Protein AF-A0A4D7BTH3-F1 (afdb_monomer_lite)

pLDDT: mean 78.81, std 18.31, range [25.69, 98.31]

Organism: NCBI:txid1763828

Radius of gyration: 60.66 Å; chains: 1; bounding box: 124×56×156 Å

Foldseek 3Di:
DVVVVVVQVVQWDWDDDPDPDIDIGGAFDDPVDDPVVSLVVRLVVVVVVVVCVVVVVVVVVVVVLVVVLVVLVVVLVVLVVVLVVLVVVLVVLCVVCPPLAPPVVVLVVVLVVLVVVLVVLVVVLVVLVVVLVVLVVVLVVDDQWDQPPPPDDDDDDDPDDDCPDLVVLLVVLVVVLVVCVVVVDDCPDPSNVVSVVVSVVSVVVVVVVVVVVVPDPDDDDDPCSDPTDGDVVSVVSVVVSVVSVVVSVVSVVVSVVSVVVSVVSVVSVVCNVVSVVVSVVSVVSSVVSVVVSVVSVVVSVVSVVVVVPDDDPDDDDDDDDDDDDDD

Structure (mmCIF, N/CA/C/O backbone):
data_AF-A0A4D7BTH3-F1
#
_entry.id   AF-A0A4D7BTH3-F1
#
loop_
_atom_site.group_PDB
_atom_site.id
_atom_site.type_symbol
_atom_site.label_atom_id
_atom_site.label_alt_id
_atom_site.label_comp_id
_atom_site.label_asym_id
_atom_site.label_entity_id
_atom_site.label_seq_id
_atom_site.pdbx_PDB_ins_code
_atom_site.Cartn_x
_atom_site.Cartn_y
_atom_site.Cartn_z
_atom_site.occupancy
_atom_site.B_iso_or_equiv
_atom_site.auth_seq_id
_atom_site.auth_comp_id
_atom_site.auth_asym_id
_atom_site.auth_atom_id
_atom_site.pdbx_PDB_model_num
ATOM 1 N N . MET A 1 1 ? -64.113 0.195 58.164 1.00 49.03 1 MET A N 1
ATOM 2 C CA . MET A 1 1 ? -62.663 -0.100 58.200 1.00 49.03 1 MET A CA 1
ATOM 3 C C . MET A 1 1 ? -61.800 1.149 58.030 1.00 49.03 1 MET A C 1
ATOM 5 O O . MET A 1 1 ? -60.799 1.246 58.722 1.00 49.03 1 MET A O 1
ATOM 9 N N . GLU A 1 2 ? -62.211 2.143 57.237 1.00 53.72 2 GLU A N 1
ATOM 10 C CA . GLU A 1 2 ? -61.447 3.390 57.025 1.00 53.72 2 GLU A CA 1
ATOM 11 C C . GLU A 1 2 ? -61.084 4.147 58.315 1.00 53.72 2 GLU A C 1
ATOM 13 O O . GLU A 1 2 ? -59.928 4.495 58.504 1.00 53.72 2 GLU A O 1
ATOM 18 N N . ARG A 1 3 ? -62.014 4.301 59.273 1.00 59.69 3 ARG A N 1
ATOM 19 C CA . ARG A 1 3 ? -61.742 4.995 60.555 1.00 59.69 3 ARG A CA 1
ATOM 20 C C . ARG A 1 3 ? -60.649 4.343 61.413 1.00 59.69 3 ARG A C 1
ATOM 22 O O . ARG A 1 3 ? -59.990 5.038 62.181 1.00 59.69 3 ARG A O 1
ATOM 29 N N . LEU A 1 4 ? -60.488 3.020 61.324 1.00 61.97 4 LEU A N 1
ATOM 30 C CA . LEU A 1 4 ? -59.426 2.301 62.038 1.00 61.97 4 LEU A CA 1
ATOM 31 C C . LEU A 1 4 ? -58.081 2.518 61.351 1.00 61.97 4 LEU A C 1
ATOM 33 O O . LEU A 1 4 ? -57.086 2.720 62.036 1.00 61.97 4 LEU A O 1
ATOM 37 N N . PHE A 1 5 ? -58.081 2.548 60.018 1.00 61.72 5 PHE A N 1
ATOM 38 C CA . PHE A 1 5 ? -56.899 2.838 59.218 1.00 61.72 5 PHE A CA 1
ATOM 39 C C . PHE A 1 5 ? -56.401 4.265 59.480 1.00 61.72 5 PHE A C 1
ATOM 41 O O . PHE A 1 5 ? -55.252 4.430 59.863 1.00 61.72 5 PHE A O 1
ATOM 48 N N . THR A 1 6 ? -57.283 5.273 59.427 1.00 67.62 6 THR A N 1
ATOM 49 C CA . THR A 1 6 ? -56.939 6.682 59.700 1.00 67.62 6 THR A CA 1
ATOM 50 C C . THR A 1 6 ? -56.391 6.894 61.114 1.00 67.62 6 THR A C 1
ATOM 52 O O . THR A 1 6 ? -55.424 7.630 61.289 1.00 67.62 6 THR A O 1
ATOM 55 N N . LYS A 1 7 ? -56.959 6.221 62.128 1.00 67.94 7 LYS A N 1
ATOM 56 C CA . LYS A 1 7 ? -56.426 6.245 63.504 1.00 67.94 7 LYS A CA 1
ATOM 57 C C . LYS A 1 7 ? -55.036 5.618 63.604 1.00 67.94 7 LYS A C 1
ATOM 59 O O . LYS A 1 7 ? -54.208 6.098 64.367 1.00 67.94 7 LYS A O 1
ATOM 64 N N . LEU A 1 8 ? -54.782 4.553 62.847 1.00 69.75 8 LEU A N 1
ATOM 65 C CA . LEU A 1 8 ? -53.476 3.901 62.805 1.00 69.75 8 LEU A CA 1
ATOM 66 C C . LEU A 1 8 ? -52.435 4.799 62.132 1.00 69.75 8 LEU A C 1
ATOM 68 O O . LEU A 1 8 ? -51.343 4.949 62.666 1.00 69.75 8 LEU A O 1
ATOM 72 N N . THR A 1 9 ? -52.787 5.450 61.019 1.00 69.69 9 THR A N 1
ATOM 73 C CA . THR A 1 9 ? -51.887 6.367 60.303 1.00 69.69 9 THR A CA 1
ATOM 74 C C . THR A 1 9 ? -51.551 7.611 61.129 1.00 69.69 9 THR A C 1
ATOM 76 O O . THR A 1 9 ? -50.410 8.051 61.112 1.00 69.69 9 THR A O 1
ATOM 79 N N . GLN A 1 10 ? -52.504 8.151 61.900 1.00 76.00 10 GLN A N 1
ATOM 80 C CA . GLN A 1 10 ? -52.279 9.306 62.788 1.00 76.00 10 GLN A CA 1
ATOM 81 C C . GLN A 1 10 ? -51.346 9.005 63.970 1.00 76.00 10 GLN A C 1
ATOM 83 O O . GLN A 1 10 ? -50.718 9.916 64.503 1.00 76.00 10 GLN A O 1
ATOM 88 N N . ASN A 1 11 ? -51.240 7.736 64.368 1.00 78.00 11 ASN A N 1
ATOM 89 C CA . ASN A 1 11 ? -50.423 7.302 65.499 1.00 78.00 11 ASN A CA 1
ATOM 90 C C . ASN A 1 11 ? -49.008 6.857 65.099 1.00 78.00 11 ASN A C 1
ATOM 92 O O . ASN A 1 11 ? -48.232 6.472 65.977 1.00 78.00 11 ASN A O 1
ATOM 96 N N . ILE A 1 12 ? -48.683 6.876 63.801 1.00 81.62 12 ILE A N 1
ATOM 97 C CA . ILE A 1 12 ? -47.358 6.559 63.264 1.00 81.62 12 ILE A CA 1
ATOM 98 C C . ILE A 1 12 ? -46.656 7.871 62.916 1.00 81.62 12 ILE A C 1
ATOM 100 O O . ILE A 1 12 ? -47.136 8.642 62.089 1.00 81.62 12 ILE A O 1
ATOM 104 N N . THR A 1 13 ? -45.492 8.109 63.510 1.00 80.94 13 THR A N 1
ATOM 105 C CA . THR A 1 13 ? -44.606 9.221 63.153 1.00 80.94 13 THR A CA 1
ATOM 106 C C . THR A 1 13 ? -43.285 8.681 62.626 1.00 80.94 13 THR A C 1
ATOM 108 O O . THR A 1 13 ? -42.611 7.895 63.292 1.00 80.94 13 THR A O 1
ATOM 111 N N . LEU A 1 14 ? -42.919 9.111 61.417 1.00 79.50 14 LEU A N 1
ATOM 112 C CA . LEU A 1 14 ? -41.638 8.816 60.783 1.00 79.50 14 LEU A CA 1
ATOM 113 C C . LEU A 1 14 ? -40.802 10.096 60.762 1.00 79.50 14 LEU A C 1
ATOM 115 O O . LEU A 1 14 ? -41.226 11.103 60.196 1.00 79.50 14 LEU A O 1
ATOM 119 N N . GLN A 1 15 ? -39.630 10.063 61.388 1.00 80.88 15 GLN A N 1
ATOM 120 C CA . GLN A 1 15 ? -38.675 11.170 61.371 1.00 80.88 15 GLN A CA 1
ATOM 121 C C . GLN A 1 15 ? -37.355 10.695 60.763 1.00 80.88 15 GLN A C 1
ATOM 123 O O . GLN A 1 15 ? -36.784 9.706 61.224 1.00 80.88 15 GLN A O 1
ATOM 128 N N . SER A 1 16 ? -36.870 11.402 59.740 1.00 76.44 16 SER A N 1
ATOM 129 C CA . SER A 1 16 ? -35.527 11.192 59.187 1.00 76.44 16 SER A CA 1
ATOM 130 C C . SER A 1 16 ? -34.507 11.912 60.067 1.00 76.44 16 SER A C 1
ATOM 132 O O . SER A 1 16 ? -34.649 13.108 60.322 1.00 76.44 16 SER A O 1
ATOM 134 N N . GLN A 1 17 ? -33.489 11.198 60.538 1.00 73.88 17 GLN A N 1
ATOM 135 C CA . GLN A 1 17 ? -32.322 11.759 61.218 1.00 73.88 17 GLN A CA 1
ATOM 136 C C . GLN A 1 17 ? -31.098 11.588 60.305 1.00 73.88 17 GLN A C 1
ATOM 138 O O . GLN A 1 17 ? -30.349 10.625 60.427 1.00 73.88 17 GLN A O 1
ATOM 143 N N . GLY A 1 18 ? -30.895 12.531 59.381 1.00 67.75 18 GLY A N 1
ATOM 144 C CA . GLY A 1 18 ? -29.820 12.465 58.379 1.00 67.75 18 GLY A CA 1
ATOM 145 C C . GLY A 1 18 ? -30.171 11.592 57.168 1.00 67.75 18 GLY A C 1
ATOM 146 O O . GLY A 1 18 ? -31.358 11.408 56.886 1.00 67.75 18 GLY A O 1
ATOM 147 N N . ASP A 1 19 ? -29.140 11.086 56.477 1.00 59.59 19 ASP A N 1
ATOM 148 C CA . ASP A 1 19 ? -29.272 10.369 55.193 1.00 59.59 19 ASP A CA 1
ATOM 149 C C . ASP A 1 19 ? -29.631 8.876 55.343 1.00 59.59 19 ASP A C 1
ATOM 151 O O . ASP A 1 19 ? -30.353 8.345 54.504 1.00 59.59 19 ASP A O 1
ATOM 155 N N . ASP A 1 20 ? -29.208 8.214 56.431 1.00 65.25 20 ASP A N 1
ATOM 156 C CA . ASP A 1 20 ? -29.350 6.751 56.601 1.00 65.25 20 ASP A CA 1
ATOM 157 C C . ASP A 1 20 ? -30.161 6.317 57.840 1.00 65.25 20 ASP A C 1
ATOM 159 O O . ASP A 1 20 ? -30.363 5.120 58.067 1.00 65.25 20 ASP A O 1
ATOM 163 N N . LEU A 1 21 ? -30.626 7.254 58.677 1.00 75.31 21 LEU A N 1
ATOM 164 C CA . LEU A 1 21 ? -31.306 6.923 59.933 1.00 75.31 21 LEU A CA 1
ATOM 165 C C . LEU A 1 21 ? -32.778 7.343 59.918 1.00 75.31 21 LEU A C 1
ATOM 167 O O . LEU A 1 21 ? -33.109 8.519 59.782 1.00 75.31 21 LEU A O 1
ATOM 171 N N . PHE A 1 22 ? -33.667 6.384 60.172 1.00 78.25 22 PHE A N 1
ATOM 172 C CA . PHE A 1 22 ? -35.100 6.629 60.317 1.00 78.25 22 PHE A CA 1
ATOM 173 C C . PHE A 1 22 ? -35.562 6.250 61.721 1.00 78.25 22 PHE A C 1
ATOM 175 O O . PHE A 1 22 ? -35.315 5.142 62.197 1.00 78.25 22 PHE A O 1
ATOM 182 N N . THR A 1 23 ? -36.265 7.166 62.386 1.00 81.62 23 THR A N 1
ATOM 183 C CA . THR A 1 23 ? -36.940 6.895 63.657 1.00 81.62 23 THR A CA 1
ATOM 184 C C . THR A 1 23 ? -38.424 6.682 63.391 1.00 81.62 23 THR A C 1
ATOM 186 O O . THR A 1 23 ? -39.135 7.615 63.016 1.00 81.62 23 THR A O 1
ATOM 189 N N . LEU A 1 24 ? -38.891 5.446 63.589 1.00 81.75 24 LEU A N 1
ATOM 190 C CA . LEU A 1 24 ? -40.306 5.086 63.537 1.00 81.75 24 LEU A CA 1
ATOM 191 C C . LEU A 1 24 ? -40.876 5.074 64.960 1.00 81.75 24 LEU A C 1
ATOM 193 O O . LEU A 1 24 ? -40.446 4.281 65.798 1.00 81.75 24 LEU A O 1
ATOM 197 N N . THR A 1 25 ? -41.863 5.925 65.227 1.00 83.06 25 THR A N 1
ATOM 198 C CA . THR A 1 25 ? -42.571 5.974 66.512 1.00 83.06 25 THR A CA 1
ATOM 199 C C . THR A 1 25 ? -44.028 5.574 66.314 1.00 83.06 25 THR A C 1
ATOM 201 O O . THR A 1 25 ? -44.686 6.047 65.391 1.00 83.06 25 THR A O 1
ATOM 204 N N . PHE A 1 26 ? -44.544 4.709 67.190 1.00 83.94 26 PHE A N 1
ATOM 205 C CA . PHE A 1 26 ? -45.958 4.340 67.223 1.00 83.94 26 PHE A CA 1
ATOM 206 C C . PHE A 1 26 ? -46.520 4.496 68.636 1.00 83.94 26 PHE A C 1
ATOM 208 O O . PHE A 1 26 ? -45.982 3.920 69.584 1.00 83.94 26 PHE A O 1
ATOM 215 N N . GLN A 1 27 ? -47.618 5.241 68.777 1.00 80.56 27 GLN A N 1
ATOM 216 C CA . GLN A 1 27 ? -48.331 5.385 70.049 1.00 80.56 27 GLN A CA 1
ATOM 217 C C . GLN A 1 27 ? -49.635 4.572 70.055 1.00 80.56 27 GLN A C 1
ATOM 219 O O . GLN A 1 27 ? -50.526 4.783 69.235 1.00 80.56 27 GLN A O 1
ATOM 224 N N . SER A 1 28 ? -49.771 3.656 71.022 1.00 76.81 28 SER A N 1
ATOM 225 C CA . SER A 1 28 ? -51.022 2.930 71.289 1.00 76.81 28 SER A CA 1
ATOM 226 C C . SER A 1 28 ? -51.729 3.534 72.498 1.00 76.81 28 SER A C 1
ATOM 228 O O . SER A 1 28 ? -51.155 3.580 73.585 1.00 76.81 28 SER A O 1
ATOM 230 N N . GLY A 1 29 ? -52.973 3.976 72.317 1.00 70.25 29 GLY A N 1
ATOM 231 C CA . GLY A 1 29 ? -53.777 4.632 73.353 1.00 70.25 29 GLY A CA 1
ATOM 232 C C . GLY A 1 29 ? -55.190 4.069 73.461 1.00 70.25 29 GLY A C 1
ATOM 233 O O . GLY A 1 29 ? -56.121 4.842 73.668 1.00 70.25 29 GLY A O 1
ATOM 234 N N . ASP A 1 30 ? -55.380 2.759 73.258 1.00 76.44 30 ASP A N 1
ATOM 235 C CA . ASP A 1 30 ? -56.709 2.153 73.382 1.00 76.44 30 ASP A CA 1
ATOM 236 C C . ASP A 1 30 ? -57.094 2.026 74.871 1.00 76.44 30 ASP A C 1
ATOM 238 O O . ASP A 1 30 ? -56.436 1.276 75.604 1.00 76.44 30 ASP A O 1
ATOM 242 N N . PRO A 1 31 ? -58.137 2.741 75.341 1.00 72.50 31 PRO A N 1
ATOM 243 C CA . PRO A 1 31 ? -58.558 2.727 76.741 1.00 72.50 31 PRO A CA 1
ATOM 244 C C . PRO A 1 31 ? -59.169 1.390 77.186 1.00 72.50 31 PRO A C 1
ATOM 246 O O . PRO A 1 31 ? -59.389 1.199 78.379 1.00 72.50 31 PRO A O 1
ATOM 249 N N . LYS A 1 32 ? -59.457 0.466 76.257 1.00 77.06 32 LYS A N 1
ATOM 250 C CA . LYS A 1 32 ? -60.003 -0.868 76.561 1.00 77.06 32 LYS A CA 1
ATOM 251 C C . LYS A 1 32 ? -58.930 -1.923 76.838 1.00 77.06 32 LYS A C 1
ATOM 253 O O . LYS A 1 32 ? -59.274 -3.021 77.266 1.00 77.06 32 LYS A O 1
ATOM 258 N N . LEU A 1 33 ? -57.662 -1.609 76.578 1.00 76.44 33 LEU A N 1
ATOM 259 C CA . LEU A 1 33 ? -56.531 -2.522 76.732 1.00 76.44 33 LEU A CA 1
ATOM 260 C C . LEU A 1 33 ? -55.695 -2.155 77.960 1.00 76.44 33 LEU A C 1
ATOM 262 O O . LEU A 1 33 ? -55.490 -0.982 78.283 1.00 76.44 33 LEU A O 1
ATOM 266 N N . THR A 1 34 ? -55.141 -3.165 78.626 1.00 82.50 34 THR A N 1
ATOM 267 C CA . THR A 1 34 ? -54.158 -2.961 79.694 1.00 82.50 34 THR A CA 1
ATOM 268 C C . THR A 1 34 ? -52.866 -2.350 79.140 1.00 82.50 34 THR A C 1
ATOM 270 O O . THR A 1 34 ? -52.548 -2.454 77.952 1.00 82.50 34 THR A O 1
ATOM 273 N N . LYS A 1 35 ? -52.055 -1.731 80.010 1.00 78.38 35 LYS A N 1
ATOM 274 C CA . LYS A 1 35 ? -50.744 -1.177 79.613 1.00 78.38 35 LYS A CA 1
ATOM 275 C C . LYS A 1 35 ? -49.847 -2.225 78.930 1.00 78.38 35 LYS A C 1
ATOM 277 O O . LYS A 1 35 ? -49.139 -1.893 77.984 1.00 78.38 35 LYS A O 1
ATOM 282 N N . ALA A 1 36 ? -49.908 -3.482 79.375 1.00 78.38 36 ALA A N 1
ATOM 283 C CA . ALA A 1 36 ? -49.138 -4.586 78.802 1.00 78.38 36 ALA A CA 1
ATOM 284 C C . ALA A 1 36 ? -49.630 -4.987 77.398 1.00 78.38 36 ALA A C 1
ATOM 286 O O . ALA A 1 36 ? -48.825 -5.244 76.503 1.00 78.38 36 ALA A O 1
ATOM 287 N N . GLU A 1 37 ? -50.944 -5.007 77.174 1.00 80.25 37 GLU A N 1
ATOM 288 C CA . GLU A 1 37 ? -51.532 -5.306 75.862 1.00 80.25 37 GLU A CA 1
ATOM 289 C C . GLU A 1 37 ? -51.258 -4.192 74.848 1.00 80.25 37 GLU A C 1
ATOM 291 O O . GLU A 1 37 ? -50.869 -4.481 73.717 1.00 80.25 37 GLU A O 1
ATOM 296 N N . ASN A 1 38 ? -51.355 -2.927 75.273 1.00 77.88 38 ASN A N 1
ATOM 297 C CA . ASN A 1 38 ? -50.988 -1.767 74.456 1.00 77.88 38 ASN A CA 1
ATOM 298 C C . ASN A 1 38 ? -49.499 -1.785 74.055 1.00 77.88 38 ASN A C 1
ATOM 300 O O . ASN A 1 38 ? -49.173 -1.528 72.896 1.00 77.88 38 ASN A O 1
ATOM 304 N N . ALA A 1 39 ? -48.594 -2.151 74.971 1.00 80.75 39 ALA A N 1
ATOM 305 C CA . ALA A 1 39 ? -47.167 -2.294 74.667 1.00 80.75 39 ALA A CA 1
ATOM 306 C C . ALA A 1 39 ? -46.892 -3.428 73.659 1.00 80.75 39 ALA A C 1
ATOM 308 O O . ALA A 1 39 ? -46.103 -3.263 72.726 1.00 80.75 39 ALA A O 1
ATOM 309 N N . ASN A 1 40 ? -47.578 -4.567 73.799 1.00 82.44 40 ASN A N 1
ATOM 310 C CA . ASN A 1 40 ? -47.466 -5.685 72.861 1.00 82.44 40 ASN A CA 1
ATOM 311 C C . ASN A 1 40 ? -48.019 -5.344 71.472 1.00 82.44 40 ASN A C 1
ATOM 313 O O . ASN A 1 40 ? -47.427 -5.741 70.467 1.00 82.44 40 ASN A O 1
ATOM 317 N N . LEU A 1 41 ? -49.131 -4.608 71.403 1.00 81.19 41 LEU A N 1
ATOM 318 C CA . LEU A 1 41 ? -49.709 -4.138 70.146 1.00 81.19 41 LEU A CA 1
ATOM 319 C C . LEU A 1 41 ? -48.753 -3.172 69.442 1.00 81.19 41 LEU A C 1
ATOM 321 O O . LEU A 1 41 ? -48.450 -3.375 68.268 1.00 81.19 41 LEU A O 1
ATOM 325 N N . ALA A 1 42 ? -48.196 -2.202 70.172 1.00 82.06 42 ALA A N 1
ATOM 326 C CA . ALA A 1 42 ? -47.213 -1.268 69.634 1.00 82.06 42 ALA A CA 1
ATOM 327 C C . ALA A 1 42 ? -45.970 -1.978 69.080 1.00 82.06 42 ALA A C 1
ATOM 329 O O . ALA A 1 42 ? -45.560 -1.715 67.949 1.00 82.06 42 ALA A O 1
ATOM 330 N N . LYS A 1 43 ? -45.425 -2.948 69.826 1.00 82.06 43 LYS A N 1
ATOM 331 C CA . LYS A 1 43 ? -44.291 -3.764 69.376 1.00 82.06 43 LYS A CA 1
ATOM 332 C C . LYS A 1 43 ? -44.606 -4.535 68.090 1.00 82.06 43 LYS A C 1
ATOM 334 O O . LYS A 1 43 ? -43.775 -4.564 67.189 1.00 82.06 43 LYS A O 1
ATOM 339 N N . ARG A 1 44 ? -45.790 -5.152 67.985 1.00 83.88 44 ARG A N 1
ATOM 340 C 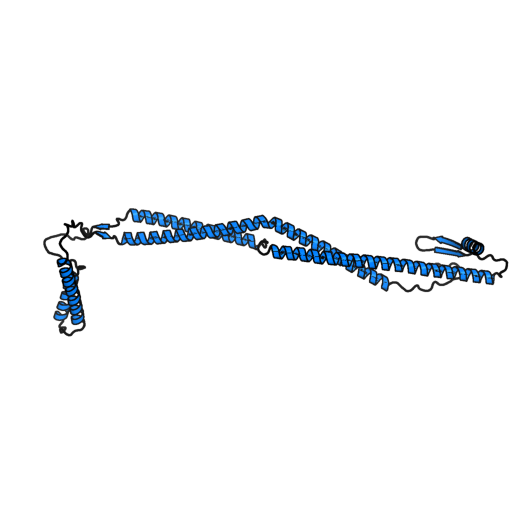CA . ARG A 1 44 ? -46.200 -5.905 66.783 1.00 83.88 44 ARG A CA 1
ATOM 341 C C . ARG A 1 44 ? -46.382 -5.000 65.570 1.00 83.88 44 ARG A C 1
ATOM 343 O O . ARG A 1 44 ? -45.933 -5.361 64.489 1.00 83.88 44 ARG A O 1
ATOM 350 N N . VAL A 1 45 ? -47.014 -3.840 65.746 1.00 84.75 45 VAL A N 1
ATOM 351 C CA . VAL A 1 45 ? -47.228 -2.875 64.657 1.00 84.75 45 VAL A CA 1
ATOM 352 C C . VAL A 1 45 ? -45.892 -2.343 64.143 1.00 84.75 45 VAL A C 1
ATOM 354 O O . VAL A 1 45 ? -45.643 -2.416 62.944 1.00 84.75 45 VAL A O 1
ATOM 357 N N . VAL A 1 46 ? -44.997 -1.903 65.034 1.00 85.31 46 VAL A N 1
ATOM 358 C CA . VAL A 1 46 ? -43.650 -1.435 64.664 1.00 85.31 46 VAL A CA 1
ATOM 359 C C . VAL A 1 46 ? -42.844 -2.541 63.982 1.00 85.31 46 VAL A C 1
ATOM 361 O O . VAL A 1 46 ? -42.256 -2.297 62.936 1.00 85.31 46 VAL A O 1
ATOM 364 N N . GLN A 1 47 ? -42.858 -3.769 64.511 1.00 85.62 47 GLN A N 1
ATOM 365 C CA . GLN A 1 47 ? -42.144 -4.891 63.895 1.00 85.62 47 GLN A CA 1
ATOM 366 C C . GLN A 1 47 ? -42.663 -5.206 62.486 1.00 85.62 47 GLN A C 1
ATOM 368 O O . GLN A 1 47 ? -41.865 -5.433 61.582 1.00 85.62 47 GLN A O 1
ATOM 373 N N . ASN A 1 48 ? -43.984 -5.204 62.287 1.00 86.50 48 ASN A N 1
ATOM 374 C CA . ASN A 1 48 ? -44.577 -5.444 60.973 1.00 86.50 48 ASN A CA 1
ATOM 375 C C . ASN A 1 48 ? -44.261 -4.312 59.990 1.00 86.50 48 ASN A C 1
ATOM 377 O O . ASN A 1 48 ? -43.939 -4.596 58.844 1.00 86.50 48 ASN A O 1
ATOM 381 N N . LEU A 1 49 ? -44.292 -3.050 60.429 1.00 84.06 49 LEU A N 1
ATOM 382 C CA . LEU A 1 49 ? -43.911 -1.909 59.591 1.00 84.06 49 LEU A CA 1
ATOM 383 C C . LEU A 1 49 ? -42.428 -1.948 59.204 1.00 84.06 49 LEU A C 1
ATOM 385 O O . LEU A 1 49 ? -42.107 -1.701 58.048 1.00 84.06 49 LEU A O 1
ATOM 389 N N . ILE A 1 50 ? -41.536 -2.312 60.133 1.00 85.06 50 ILE A N 1
ATOM 390 C CA . ILE A 1 50 ? -40.110 -2.519 59.837 1.00 85.06 50 ILE A CA 1
ATOM 391 C C . ILE A 1 50 ? -39.939 -3.646 58.817 1.00 85.06 50 ILE A C 1
ATOM 393 O O . ILE A 1 50 ? -39.197 -3.479 57.856 1.00 85.06 50 ILE A O 1
ATOM 397 N N . ASN A 1 51 ? -40.633 -4.774 58.995 1.00 84.50 51 ASN A N 1
ATOM 398 C CA . ASN A 1 51 ? -40.552 -5.893 58.056 1.00 84.50 51 ASN A CA 1
ATOM 399 C C . ASN A 1 51 ? -41.029 -5.482 56.656 1.00 84.50 51 ASN A C 1
ATOM 401 O O . ASN A 1 51 ? -40.316 -5.747 55.695 1.00 84.50 51 ASN A O 1
ATOM 405 N N . ILE A 1 52 ? -42.173 -4.792 56.554 1.00 84.31 52 ILE A N 1
ATOM 406 C CA . ILE A 1 52 ? -42.700 -4.282 55.280 1.00 84.31 52 ILE A CA 1
ATOM 407 C C . ILE A 1 52 ? -41.707 -3.307 54.647 1.00 84.31 52 ILE A C 1
ATOM 409 O O . ILE A 1 52 ? -41.411 -3.449 53.473 1.00 84.31 52 ILE A O 1
ATOM 413 N N . PHE A 1 53 ? -41.147 -2.359 55.402 1.00 81.00 53 PHE A N 1
ATOM 414 C CA . PHE A 1 53 ? -40.188 -1.389 54.864 1.00 81.00 53 PHE A CA 1
ATOM 415 C C . PHE A 1 53 ? -38.893 -2.053 54.379 1.00 81.00 53 PHE A C 1
ATOM 417 O O . PHE A 1 53 ? -38.385 -1.718 53.315 1.00 81.00 53 PHE A O 1
ATOM 424 N N . VAL A 1 54 ? -38.358 -3.012 55.140 1.00 82.50 54 VAL A N 1
ATOM 425 C CA . VAL A 1 54 ? -37.169 -3.777 54.738 1.00 82.50 54 VAL A CA 1
ATOM 426 C C . VAL A 1 54 ? -37.461 -4.608 53.490 1.00 82.50 54 VAL A C 1
ATOM 428 O O . VAL A 1 54 ? -36.637 -4.642 52.582 1.00 82.50 54 VAL A O 1
ATOM 431 N N . GLU A 1 55 ? -38.615 -5.268 53.425 1.00 81.00 55 GLU A N 1
ATOM 432 C CA . GLU A 1 55 ? -39.018 -6.089 52.282 1.00 81.00 55 GLU A CA 1
ATOM 433 C C . GLU A 1 55 ? -39.292 -5.245 51.031 1.00 81.00 55 GLU A C 1
ATOM 435 O O . GLU A 1 55 ? -38.808 -5.589 49.955 1.00 81.00 55 GLU A O 1
ATOM 440 N N . ASP A 1 56 ? -39.967 -4.107 51.185 1.00 80.00 56 ASP A N 1
ATOM 441 C CA . ASP A 1 56 ? -40.255 -3.148 50.118 1.00 80.00 56 ASP A CA 1
ATOM 44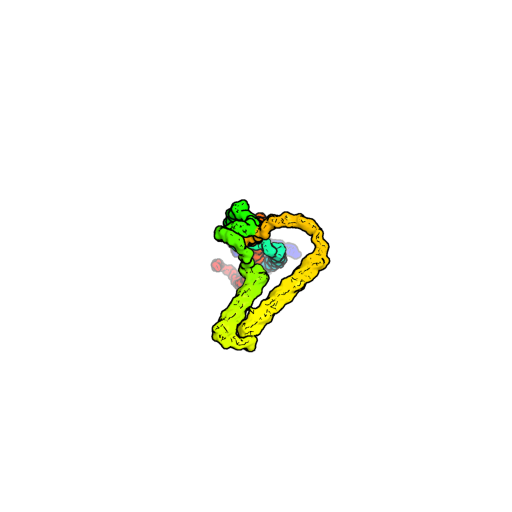2 C C . ASP A 1 56 ? -38.964 -2.532 49.564 1.00 80.00 56 ASP A C 1
ATOM 444 O O . ASP A 1 56 ? -38.730 -2.580 48.359 1.00 80.00 56 ASP A O 1
ATOM 448 N N . ASN A 1 57 ? -38.049 -2.086 50.434 1.00 76.81 57 ASN A N 1
ATOM 449 C CA . ASN A 1 57 ? -36.749 -1.545 50.025 1.00 76.81 57 ASN A CA 1
ATOM 450 C C . ASN A 1 57 ? -35.872 -2.617 49.346 1.00 76.81 57 ASN A C 1
ATOM 452 O O . ASN A 1 57 ? -35.223 -2.352 48.333 1.00 76.81 57 ASN A O 1
ATOM 456 N N . LEU A 1 58 ? -35.896 -3.861 49.842 1.00 76.25 58 LEU A N 1
ATOM 457 C CA . LEU A 1 58 ? -35.224 -4.990 49.189 1.00 76.25 58 LEU A CA 1
ATOM 458 C C . LEU A 1 58 ? -35.849 -5.335 47.830 1.00 76.25 58 LEU A C 1
ATOM 460 O O . LEU A 1 58 ? -35.112 -5.725 46.923 1.00 76.25 58 LEU A O 1
ATOM 464 N N . SER A 1 59 ? -37.172 -5.228 47.684 1.00 78.06 59 SER A N 1
ATOM 465 C CA . SER A 1 59 ? -37.868 -5.492 46.420 1.00 78.06 59 SER A CA 1
ATOM 466 C C . SER A 1 59 ? -37.591 -4.395 45.391 1.00 78.06 59 SER A C 1
ATOM 468 O O . SER A 1 59 ? -37.096 -4.706 44.311 1.00 78.06 59 SER A O 1
ATOM 470 N N . GLY A 1 60 ? -37.725 -3.122 45.777 1.00 79.88 60 GLY A N 1
ATOM 471 C CA . GLY A 1 60 ? -37.454 -1.983 44.905 1.00 79.88 60 GLY A CA 1
ATOM 472 C C . GLY A 1 60 ? -36.004 -1.963 44.427 1.00 79.88 60 GLY A C 1
ATOM 473 O O . GLY A 1 60 ? -35.740 -1.737 43.250 1.00 79.88 60 GLY A O 1
ATOM 474 N N . GLN A 1 61 ? -35.043 -2.306 45.294 1.00 76.25 61 GLN A N 1
ATOM 475 C CA . GLN A 1 61 ? -33.655 -2.464 44.856 1.00 76.25 61 GLN A CA 1
ATOM 476 C C . GLN A 1 61 ? -33.482 -3.631 43.873 1.00 76.25 61 GLN A C 1
ATOM 478 O O . GLN A 1 61 ? -32.765 -3.473 42.888 1.00 76.25 61 GLN A O 1
ATOM 483 N N . ARG A 1 62 ? -34.120 -4.792 44.097 1.00 79.06 62 ARG A N 1
ATOM 484 C CA . ARG A 1 62 ? -34.056 -5.935 43.159 1.00 79.06 62 ARG A CA 1
ATOM 485 C C . ARG A 1 62 ? -34.604 -5.578 41.781 1.00 79.06 62 ARG A C 1
ATOM 487 O O . ARG A 1 62 ? -34.007 -5.996 40.790 1.00 79.06 62 ARG A O 1
ATOM 494 N N . ASP A 1 63 ? -35.685 -4.813 41.723 1.00 85.00 63 ASP A N 1
ATOM 495 C CA . ASP A 1 63 ? -36.295 -4.394 40.463 1.00 85.00 63 ASP A CA 1
ATOM 496 C C . ASP A 1 63 ? -35.365 -3.461 39.681 1.00 85.00 63 ASP A C 1
ATOM 498 O O . ASP A 1 63 ? -35.065 -3.744 38.521 1.00 85.00 63 ASP A O 1
ATOM 502 N N . VAL A 1 64 ? -34.762 -2.467 40.346 1.00 83.94 64 VAL A N 1
ATOM 503 C CA . VAL A 1 64 ? -33.759 -1.572 39.733 1.00 83.94 64 VAL A CA 1
ATOM 504 C C . VAL A 1 64 ? -32.556 -2.351 39.176 1.00 83.94 64 VAL A C 1
ATOM 506 O O . VAL A 1 64 ? -32.064 -2.046 38.086 1.00 83.94 64 VAL A O 1
ATOM 509 N N . TYR A 1 65 ? -32.082 -3.393 39.871 1.00 84.75 65 TYR A N 1
ATOM 510 C CA . TYR A 1 65 ? -31.001 -4.248 39.357 1.00 84.75 65 TYR A CA 1
ATOM 511 C C . TYR A 1 65 ? -31.413 -5.047 38.126 1.00 84.75 65 TYR A C 1
ATOM 513 O O . TYR A 1 65 ? -30.626 -5.172 37.188 1.00 84.75 65 TYR A O 1
ATOM 521 N N . ASN A 1 66 ? -32.622 -5.609 38.130 1.00 86.94 66 ASN A N 1
ATOM 522 C CA . ASN A 1 66 ? -33.131 -6.371 36.995 1.00 86.94 66 ASN A CA 1
ATOM 523 C C . ASN A 1 66 ? -33.313 -5.475 35.762 1.00 86.94 66 ASN A C 1
ATOM 525 O O . ASN A 1 66 ? -32.961 -5.892 34.660 1.00 86.94 66 ASN A O 1
ATOM 529 N N . GLU A 1 67 ? -33.802 -4.248 35.947 1.00 91.12 67 GLU A N 1
ATOM 530 C CA . GLU A 1 67 ? -33.900 -3.241 34.886 1.00 91.12 67 GLU A CA 1
ATOM 531 C C . GLU A 1 67 ? -32.519 -2.839 34.359 1.00 91.12 67 GLU A C 1
ATOM 533 O O . GLU A 1 67 ? -32.285 -2.903 33.154 1.00 91.12 67 GLU A O 1
ATOM 538 N N . THR A 1 68 ? -31.568 -2.529 35.250 1.00 91.31 68 THR A N 1
ATOM 539 C CA . THR A 1 68 ? -30.187 -2.187 34.861 1.00 91.31 68 THR A CA 1
ATOM 540 C C . THR A 1 68 ? -29.525 -3.332 34.094 1.00 91.31 68 THR A C 1
ATOM 542 O O . THR A 1 68 ? -28.857 -3.102 33.089 1.00 91.31 68 THR A O 1
ATOM 545 N N . ARG A 1 69 ? -29.726 -4.582 34.534 1.00 91.69 69 ARG A N 1
ATOM 546 C CA . ARG A 1 69 ? -29.179 -5.760 33.853 1.00 91.69 69 ARG A CA 1
ATOM 547 C C . ARG A 1 69 ? -29.757 -5.915 32.450 1.00 91.69 69 ARG A C 1
ATOM 549 O O . ARG A 1 69 ? -28.984 -6.121 31.524 1.00 91.69 69 ARG A O 1
ATOM 556 N N . ARG A 1 70 ? -31.080 -5.801 32.296 1.00 93.31 70 ARG A N 1
ATOM 557 C CA . ARG A 1 70 ? -31.741 -5.876 30.982 1.00 93.31 70 ARG A CA 1
ATOM 558 C C . ARG A 1 70 ? -31.253 -4.774 30.051 1.00 93.31 70 ARG A C 1
ATOM 560 O O . ARG A 1 70 ? -30.904 -5.066 28.918 1.00 93.31 70 ARG A O 1
ATOM 567 N N . PHE A 1 71 ? -31.147 -3.545 30.554 1.00 95.44 71 PHE A N 1
ATOM 568 C CA . PHE A 1 71 ? -30.595 -2.432 29.788 1.00 95.44 71 PHE A CA 1
ATOM 569 C C . PHE A 1 71 ? -29.163 -2.720 29.314 1.00 95.44 71 PHE A C 1
ATOM 571 O O . PHE A 1 71 ? -28.861 -2.539 28.140 1.00 95.44 71 PHE A O 1
ATOM 578 N N . LEU A 1 72 ? -28.285 -3.210 30.198 1.00 95.19 72 LEU A N 1
ATOM 579 C CA . LEU A 1 72 ? -26.918 -3.581 29.818 1.00 95.19 72 LEU A CA 1
ATOM 580 C C . LEU A 1 72 ? -26.896 -4.714 28.785 1.00 95.19 72 LEU A C 1
ATOM 582 O O . LEU A 1 72 ? -26.123 -4.631 27.841 1.00 95.19 72 LEU A O 1
ATOM 586 N N . GLU A 1 73 ? -27.731 -5.744 28.943 1.00 95.31 73 GLU A N 1
ATOM 587 C CA . GLU A 1 73 ? -27.852 -6.856 27.986 1.00 95.31 73 GLU A CA 1
ATOM 588 C C . GLU A 1 73 ? -28.299 -6.353 26.601 1.00 95.31 73 GLU A C 1
ATOM 590 O O . GLU A 1 73 ? -27.641 -6.647 25.609 1.00 95.31 73 GLU A O 1
ATOM 595 N N . GLU A 1 74 ? -29.324 -5.500 26.530 1.00 97.06 74 GLU A N 1
ATOM 596 C CA . GLU A 1 74 ? -29.784 -4.894 25.271 1.00 97.06 74 GLU A CA 1
ATOM 597 C C . GLU A 1 74 ? -28.709 -4.019 24.607 1.00 97.06 74 GLU A C 1
ATOM 599 O O . GLU A 1 74 ? -28.536 -4.059 23.388 1.00 97.06 74 GLU A O 1
ATOM 604 N N . GLN A 1 75 ? -27.962 -3.235 25.394 1.00 97.25 75 GLN A N 1
ATOM 605 C CA . GLN A 1 75 ? -26.858 -2.431 24.865 1.00 97.25 75 GLN A CA 1
ATOM 606 C C . GLN A 1 75 ? -25.700 -3.306 24.370 1.00 97.25 75 GLN A C 1
ATOM 608 O O . GLN A 1 75 ? -25.114 -2.999 23.336 1.00 97.25 75 GLN A O 1
ATOM 613 N N . ILE A 1 76 ? -25.367 -4.390 25.075 1.00 97.81 76 ILE A N 1
ATOM 614 C CA . ILE A 1 76 ? -24.321 -5.335 24.660 1.00 97.81 76 ILE A CA 1
ATOM 615 C C . ILE A 1 76 ? -24.687 -5.961 23.312 1.00 97.81 76 ILE A C 1
ATOM 617 O O . ILE A 1 76 ? -23.865 -5.904 22.400 1.00 97.81 76 ILE A O 1
ATOM 621 N N . ASP A 1 77 ? -25.915 -6.463 23.160 1.00 97.75 77 ASP A N 1
ATOM 622 C CA . ASP A 1 77 ? -26.393 -7.080 21.914 1.00 97.75 77 ASP A CA 1
ATOM 623 C C . ASP A 1 77 ? -26.375 -6.092 20.732 1.00 97.75 77 ASP A C 1
ATOM 625 O O . ASP A 1 77 ? -26.068 -6.453 19.592 1.00 97.75 77 ASP A O 1
ATOM 629 N N . GLU A 1 78 ? -26.712 -4.825 20.978 1.00 97.69 78 GLU A N 1
ATOM 630 C CA . GLU A 1 78 ? -26.657 -3.774 19.958 1.00 97.69 78 GLU A CA 1
ATOM 631 C C . GLU A 1 78 ? -25.208 -3.451 19.559 1.00 97.69 78 GLU A C 1
ATOM 633 O O . GLU A 1 78 ? -24.882 -3.397 18.370 1.00 97.69 78 GLU A O 1
ATOM 638 N N . TYR A 1 79 ? -24.312 -3.289 20.536 1.00 97.56 79 TYR A N 1
ATOM 639 C CA . TYR A 1 79 ? -22.895 -3.031 20.271 1.00 97.56 79 TYR A CA 1
ATOM 640 C C . TYR A 1 79 ? -22.186 -4.228 19.627 1.00 97.56 79 TYR A C 1
ATOM 642 O O . TYR A 1 79 ? -21.285 -4.015 18.819 1.00 97.56 79 TYR A O 1
ATOM 650 N N . GLU A 1 80 ? -22.601 -5.462 19.916 1.00 97.38 80 GLU A N 1
ATOM 651 C CA . GLU A 1 80 ? -22.111 -6.671 19.246 1.00 97.38 80 GLU A CA 1
ATOM 652 C C . GLU A 1 80 ? -22.444 -6.639 17.748 1.00 97.38 80 GLU A C 1
ATOM 654 O O . GLU A 1 80 ? -21.554 -6.767 16.907 1.00 97.38 80 GLU A O 1
ATOM 659 N N . LYS A 1 81 ? -23.699 -6.341 17.386 1.00 98.12 81 LYS A N 1
ATOM 660 C CA . LYS A 1 81 ? -24.102 -6.187 15.975 1.00 98.12 81 LYS A CA 1
ATOM 661 C C . LYS A 1 81 ? -23.348 -5.059 15.278 1.00 98.12 81 LYS A C 1
ATOM 663 O O . LYS A 1 81 ? -22.968 -5.189 14.112 1.00 98.12 81 LYS A O 1
ATOM 668 N N . GLN A 1 82 ? -23.133 -3.939 15.968 1.00 96.94 82 GLN A N 1
ATOM 669 C CA . GLN A 1 82 ? -22.345 -2.831 15.429 1.00 96.94 82 GLN A CA 1
ATOM 670 C C . GLN A 1 82 ? -20.874 -3.212 15.243 1.00 96.94 82 GLN A C 1
ATOM 672 O O . GLN A 1 82 ? -20.273 -2.804 14.246 1.00 96.94 82 GLN A O 1
ATOM 677 N N . LEU A 1 83 ? -20.309 -4.006 16.157 1.00 97.75 83 LEU A N 1
ATOM 678 C CA . LEU A 1 83 ? -18.945 -4.515 16.064 1.00 97.75 83 LEU A CA 1
ATOM 679 C C . LEU A 1 83 ? -18.797 -5.432 14.851 1.00 97.75 83 LEU A C 1
ATOM 681 O O . LEU A 1 83 ? -17.938 -5.172 14.011 1.00 97.75 83 LEU A O 1
ATOM 685 N N . GLU A 1 84 ? -19.692 -6.408 14.680 1.00 97.69 84 GLU A N 1
ATOM 686 C CA . GLU A 1 84 ? -19.705 -7.271 13.493 1.00 97.69 84 GLU A CA 1
ATOM 687 C C . GLU A 1 84 ? -19.846 -6.460 12.196 1.00 97.69 84 GLU A C 1
ATOM 689 O O . GLU A 1 84 ? -19.166 -6.717 11.200 1.00 97.69 84 GLU A O 1
ATOM 694 N N . ALA A 1 85 ? -20.723 -5.452 12.183 1.00 97.62 85 ALA A N 1
ATOM 695 C CA . ALA A 1 85 ? -20.894 -4.584 11.024 1.00 97.62 85 ALA A CA 1
ATOM 696 C C . ALA A 1 85 ? -19.624 -3.768 10.725 1.00 97.62 85 ALA A C 1
ATOM 698 O O . ALA A 1 85 ? -19.266 -3.598 9.558 1.00 97.62 85 ALA A O 1
ATOM 699 N N . ALA A 1 86 ? -18.933 -3.268 11.753 1.00 97.25 86 ALA A N 1
ATOM 700 C CA . ALA A 1 86 ? -17.672 -2.548 11.608 1.00 97.25 86 ALA A CA 1
ATOM 701 C C . ALA A 1 86 ? -16.543 -3.467 11.113 1.00 97.25 86 ALA A C 1
ATOM 703 O O . ALA A 1 86 ? -15.792 -3.077 10.217 1.00 97.25 86 ALA A O 1
ATOM 704 N N . GLU A 1 87 ? -16.458 -4.695 11.626 1.00 96.38 87 GLU A N 1
ATOM 705 C CA . GLU A 1 87 ? -15.518 -5.720 11.160 1.00 96.38 87 GLU A CA 1
ATOM 706 C C . GLU A 1 87 ? -15.751 -6.070 9.690 1.00 96.38 87 GLU A C 1
ATOM 708 O O . GLU A 1 87 ? -14.807 -6.051 8.900 1.00 96.38 87 GLU A O 1
ATOM 713 N N . ARG A 1 88 ? -17.010 -6.285 9.287 1.00 97.25 88 ARG A N 1
ATOM 714 C CA . ARG A 1 88 ? -17.364 -6.515 7.878 1.00 97.25 88 ARG A CA 1
ATOM 715 C C . ARG A 1 88 ? -16.975 -5.338 6.993 1.00 97.25 88 ARG A C 1
ATOM 717 O O . ARG A 1 88 ? -16.363 -5.551 5.956 1.00 97.25 88 ARG A O 1
ATOM 724 N N . ARG A 1 89 ? -17.251 -4.093 7.405 1.00 95.44 89 ARG A N 1
ATOM 725 C CA . ARG A 1 89 ? -16.834 -2.899 6.640 1.00 95.44 89 ARG A CA 1
ATOM 726 C C . ARG A 1 89 ? -15.315 -2.820 6.478 1.00 95.44 89 ARG A C 1
ATOM 728 O O . ARG A 1 89 ? -14.850 -2.468 5.398 1.00 95.44 89 ARG A O 1
ATOM 735 N N . ARG A 1 90 ? -14.546 -3.144 7.524 1.00 93.69 90 ARG A N 1
ATOM 736 C CA . ARG A 1 90 ? -13.075 -3.184 7.465 1.00 93.69 90 ARG A CA 1
ATOM 737 C C . ARG A 1 90 ? -12.583 -4.278 6.520 1.00 93.69 90 ARG A C 1
ATOM 739 O O . ARG A 1 90 ? -11.771 -3.986 5.648 1.00 93.69 90 ARG A O 1
ATOM 746 N N . ALA A 1 91 ? -13.120 -5.490 6.634 1.00 92.56 91 ALA A N 1
ATOM 747 C CA . ALA A 1 91 ? -12.771 -6.605 5.757 1.00 92.56 91 ALA A CA 1
ATOM 748 C C . ALA A 1 91 ? -13.138 -6.323 4.287 1.00 92.56 91 ALA A C 1
ATOM 750 O O . ALA A 1 91 ? -12.331 -6.541 3.384 1.00 92.56 91 ALA A O 1
ATOM 751 N N . ASP A 1 92 ? -14.322 -5.768 4.031 1.00 94.19 92 ASP A N 1
ATOM 752 C CA . ASP A 1 92 ? -14.758 -5.357 2.694 1.00 94.19 92 ASP A CA 1
ATOM 753 C C . ASP A 1 92 ? -13.855 -4.261 2.117 1.00 94.19 92 ASP A C 1
ATOM 755 O O . ASP A 1 92 ? -13.549 -4.264 0.925 1.00 94.19 92 ASP A O 1
ATOM 759 N N . PHE A 1 93 ? -13.423 -3.310 2.948 1.00 92.25 93 PHE A N 1
ATOM 760 C CA . PHE A 1 93 ? -12.493 -2.267 2.531 1.00 92.25 93 PHE A CA 1
ATOM 761 C C . PHE A 1 93 ? -11.117 -2.850 2.185 1.00 92.25 93 PHE A C 1
ATOM 763 O O . PHE A 1 93 ? -10.559 -2.514 1.141 1.00 92.25 93 PHE A O 1
ATOM 770 N N . GLU A 1 94 ? -10.574 -3.735 3.019 1.00 86.88 94 GLU A N 1
ATOM 771 C CA . GLU A 1 94 ? -9.280 -4.379 2.771 1.00 86.88 94 GLU A CA 1
ATOM 772 C C . GLU A 1 94 ? -9.316 -5.247 1.510 1.00 86.88 94 GLU A C 1
ATOM 774 O O . GLU A 1 94 ? -8.434 -5.131 0.661 1.00 86.88 94 GLU A O 1
ATOM 779 N N . THR A 1 95 ? -10.370 -6.045 1.328 1.00 87.62 95 THR A N 1
ATOM 780 C CA . THR A 1 95 ? -10.525 -6.911 0.149 1.00 87.62 95 THR A CA 1
ATOM 781 C C . THR A 1 95 ? -10.691 -6.119 -1.149 1.00 87.62 95 THR A C 1
ATOM 783 O O . THR A 1 95 ? -10.063 -6.452 -2.153 1.00 87.62 95 THR A O 1
ATOM 786 N N . LYS A 1 96 ? -11.479 -5.035 -1.148 1.00 87.88 96 LYS A N 1
ATOM 787 C CA . LYS A 1 96 ? -11.669 -4.175 -2.334 1.00 87.88 96 LYS A CA 1
ATOM 788 C C . LYS A 1 96 ? -10.421 -3.374 -2.708 1.00 87.88 96 LYS A C 1
ATOM 790 O O . LYS A 1 96 ? -10.263 -3.015 -3.873 1.00 87.88 96 LYS A O 1
ATOM 795 N N . ASN A 1 97 ? -9.553 -3.083 -1.738 1.00 84.06 97 ASN A N 1
ATOM 796 C CA . ASN A 1 97 ? -8.372 -2.235 -1.922 1.00 84.06 97 ASN A CA 1
ATOM 797 C C . ASN A 1 97 ? -7.040 -3.007 -1.854 1.00 84.06 97 ASN A C 1
ATOM 799 O O . ASN A 1 97 ? -5.969 -2.395 -1.755 1.00 84.06 97 ASN A O 1
ATOM 803 N N . LEU A 1 98 ? -7.084 -4.340 -1.963 1.00 74.31 98 LEU A N 1
ATOM 804 C CA . LEU A 1 98 ? -5.908 -5.199 -2.122 1.00 74.31 98 LEU A CA 1
ATOM 805 C C . LEU A 1 98 ? -5.032 -4.705 -3.286 1.00 74.31 98 LEU A C 1
ATOM 807 O O . LEU A 1 98 ? -5.504 -4.494 -4.401 1.00 74.31 98 LEU A O 1
ATOM 811 N N . GLY A 1 99 ? -3.744 -4.478 -3.016 1.00 70.50 99 GLY A N 1
ATOM 812 C CA . GLY A 1 99 ? -2.774 -3.986 -4.006 1.00 70.50 99 GLY A CA 1
ATOM 813 C C . GLY A 1 99 ? -2.853 -2.486 -4.332 1.00 70.50 99 GLY A C 1
ATOM 814 O O . GLY A 1 99 ? -1.994 -1.986 -5.057 1.00 70.50 99 GLY A O 1
ATOM 815 N N . ARG A 1 100 ? -3.840 -1.756 -3.791 1.00 72.44 100 ARG A N 1
ATOM 816 C CA . ARG A 1 100 ?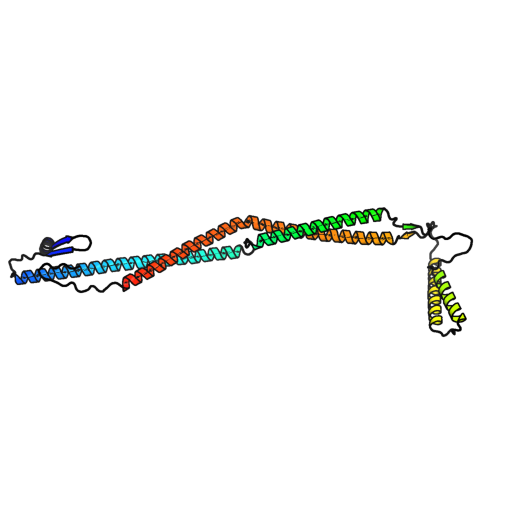 -3.948 -0.285 -3.883 1.00 72.44 100 ARG A CA 1
ATOM 817 C C . ARG A 1 100 ? -3.504 0.440 -2.623 1.00 72.44 100 ARG A C 1
ATOM 819 O O . ARG A 1 100 ? -3.235 1.631 -2.681 1.00 72.44 100 ARG A O 1
ATOM 826 N N . LEU A 1 101 ? -3.435 -0.269 -1.501 1.00 67.38 101 LEU A N 1
ATOM 827 C CA . LEU A 1 101 ? -2.860 0.225 -0.258 1.00 67.38 101 LEU A CA 1
ATOM 828 C C . LEU A 1 101 ? -1.340 0.020 -0.321 1.00 67.38 101 LEU A C 1
ATOM 830 O O . LEU A 1 101 ? -0.886 -1.109 -0.119 1.00 67.38 101 LEU A O 1
ATOM 834 N N . PRO A 1 102 ? -0.532 1.055 -0.604 1.00 61.75 102 PRO A N 1
ATOM 835 C CA . PRO A 1 102 ? 0.898 0.937 -0.407 1.00 61.75 102 PRO A CA 1
ATOM 836 C C . PRO A 1 102 ? 1.150 0.732 1.087 1.00 61.75 102 PRO A C 1
ATOM 838 O O . PRO A 1 102 ? 0.728 1.534 1.925 1.00 61.75 102 PRO A O 1
ATOM 841 N N . GLU A 1 103 ? 1.882 -0.321 1.447 1.00 64.88 103 GLU A N 1
ATOM 842 C CA . GLU A 1 103 ? 2.640 -0.251 2.689 1.00 64.88 103 GLU A CA 1
ATOM 843 C C . GLU A 1 103 ? 3.634 0.894 2.509 1.00 64.88 103 GLU A C 1
ATOM 845 O O . GLU A 1 103 ? 4.589 0.798 1.736 1.00 64.88 103 GLU A O 1
ATOM 850 N N . SER A 1 104 ? 3.343 2.025 3.150 1.00 63.22 104 SER A N 1
ATOM 851 C CA . SER A 1 104 ? 3.939 3.330 2.848 1.00 63.22 104 SER A CA 1
ATOM 852 C C . SER A 1 104 ? 5.474 3.334 2.858 1.00 63.22 104 SER A C 1
ATOM 854 O O . SER A 1 104 ? 6.088 4.159 2.185 1.00 63.22 104 SER A O 1
ATOM 856 N N . ALA A 1 105 ? 6.101 2.404 3.585 1.00 65.94 105 ALA A N 1
ATOM 857 C CA . ALA A 1 105 ? 7.551 2.237 3.632 1.00 65.94 105 ALA A CA 1
ATOM 858 C C . ALA A 1 105 ? 8.142 1.582 2.365 1.00 65.94 105 ALA A C 1
ATOM 860 O O . ALA A 1 105 ? 9.171 2.038 1.867 1.00 65.94 105 ALA A O 1
ATOM 861 N N . ASN A 1 106 ? 7.486 0.559 1.813 1.00 77.62 106 ASN A N 1
ATOM 862 C CA . ASN A 1 106 ? 7.993 -0.203 0.665 1.00 77.62 106 ASN A CA 1
ATOM 863 C C . ASN A 1 106 ? 7.835 0.581 -0.650 1.00 77.62 106 ASN A C 1
ATOM 865 O O . ASN A 1 106 ? 8.704 0.533 -1.519 1.00 77.62 106 ASN A O 1
ATOM 869 N N . PHE A 1 107 ? 6.769 1.380 -0.762 1.00 79.31 107 PHE A N 1
ATOM 870 C CA . PHE A 1 107 ? 6.483 2.197 -1.944 1.00 79.31 107 PHE A CA 1
ATOM 871 C C . PHE A 1 107 ? 7.600 3.200 -2.277 1.00 79.31 107 PHE A C 1
ATOM 873 O O . PHE A 1 107 ? 8.088 3.245 -3.407 1.00 79.31 107 PHE A O 1
ATOM 880 N N . LEU A 1 108 ? 8.037 3.997 -1.292 1.00 81.44 108 LEU A N 1
ATOM 881 C CA . LEU A 1 108 ? 9.066 5.020 -1.514 1.00 81.44 108 LEU A CA 1
ATOM 882 C C . LEU A 1 108 ? 10.410 4.400 -1.916 1.00 81.44 108 LEU A C 1
ATOM 884 O O . LEU A 1 108 ? 11.106 4.947 -2.771 1.00 81.44 108 LEU A O 1
ATOM 888 N N . GLN A 1 109 ? 10.761 3.249 -1.337 1.00 87.06 109 GLN A N 1
ATOM 889 C CA . GLN A 1 109 ? 11.978 2.513 -1.688 1.00 87.06 109 GLN A CA 1
ATOM 890 C C . GLN A 1 109 ? 11.913 1.954 -3.115 1.00 87.06 109 GLN A C 1
ATOM 892 O O . GLN A 1 109 ? 12.887 2.058 -3.867 1.00 87.06 109 GLN A O 1
ATOM 897 N N . GLN A 1 110 ? 10.760 1.416 -3.518 1.00 88.50 110 GLN A N 1
ATOM 898 C CA . GLN A 1 110 ? 10.557 0.894 -4.867 1.00 88.50 110 GLN A CA 1
ATOM 899 C C . GLN A 1 110 ? 10.597 2.012 -5.916 1.00 88.50 110 GLN A C 1
ATOM 901 O O . GLN A 1 110 ? 11.313 1.892 -6.909 1.00 88.50 110 GLN A O 1
ATOM 906 N N . LEU A 1 111 ? 9.947 3.152 -5.656 1.00 90.56 111 LEU A N 1
ATOM 907 C CA . LEU A 1 111 ? 10.001 4.323 -6.537 1.00 90.56 111 LEU A CA 1
ATOM 908 C C . LEU A 1 111 ? 11.428 4.878 -6.679 1.00 90.56 111 LEU A C 1
ATOM 910 O O . LEU A 1 111 ? 11.848 5.244 -7.776 1.00 90.56 111 LEU A O 1
ATOM 914 N N . GLN A 1 112 ? 12.197 4.931 -5.587 1.00 92.31 112 GLN A N 1
ATOM 915 C CA . GLN A 1 112 ? 13.608 5.327 -5.642 1.00 92.31 112 GLN A CA 1
ATOM 916 C C . GLN A 1 112 ? 14.449 4.345 -6.463 1.00 92.31 112 GLN A C 1
ATOM 918 O O . GLN A 1 112 ? 15.335 4.776 -7.198 1.00 92.31 112 GLN A O 1
ATOM 923 N N . THR A 1 113 ? 14.170 3.046 -6.358 1.00 95.50 113 THR A N 1
ATOM 924 C CA . THR A 1 113 ? 14.854 2.010 -7.144 1.00 95.50 113 THR A CA 1
ATOM 925 C C . THR A 1 113 ? 14.569 2.173 -8.635 1.00 95.50 113 THR A C 1
ATOM 927 O O . THR A 1 113 ? 15.513 2.262 -9.416 1.00 95.50 113 THR A O 1
ATOM 930 N N . LEU A 1 114 ? 13.296 2.325 -9.016 1.00 96.44 114 LEU A N 1
ATOM 931 C CA . LEU A 1 114 ? 12.891 2.545 -10.409 1.00 96.44 114 LEU A CA 1
ATOM 932 C C . LEU A 1 114 ? 13.509 3.819 -10.997 1.00 96.44 114 LEU A C 1
ATOM 934 O O . LEU A 1 114 ? 13.974 3.813 -12.133 1.00 96.44 114 LEU A O 1
ATOM 938 N N . ARG A 1 115 ? 13.581 4.906 -10.217 1.00 96.19 115 ARG A N 1
ATOM 939 C CA . ARG A 1 115 ? 14.237 6.152 -10.652 1.00 96.19 115 ARG A CA 1
ATOM 940 C C . ARG A 1 115 ? 15.731 5.966 -10.911 1.00 96.19 115 ARG A C 1
ATOM 942 O O . ARG A 1 115 ? 16.218 6.398 -11.946 1.00 96.19 115 ARG A O 1
ATOM 949 N N . ARG A 1 116 ? 16.448 5.274 -10.020 1.00 97.88 116 ARG A N 1
ATOM 950 C CA . ARG A 1 116 ? 17.874 4.963 -10.232 1.00 97.88 116 ARG A CA 1
ATOM 951 C C . ARG A 1 116 ? 18.087 4.072 -11.454 1.00 97.88 116 ARG A C 1
ATOM 953 O O . ARG A 1 116 ? 19.075 4.231 -12.170 1.00 97.88 116 ARG A O 1
ATOM 960 N N . GLU A 1 117 ? 17.180 3.126 -11.686 1.00 97.44 117 GLU A N 1
ATOM 961 C CA . GLU A 1 117 ? 17.228 2.286 -12.880 1.00 97.44 117 GLU A CA 1
ATOM 962 C C . GLU A 1 117 ? 17.006 3.116 -14.150 1.00 97.44 117 GLU A C 1
ATOM 964 O O . GLU A 1 117 ? 17.765 2.966 -15.108 1.00 97.44 117 GLU A O 1
ATOM 969 N N . LEU A 1 118 ? 16.039 4.040 -14.135 1.00 98.19 118 LEU A N 1
ATOM 970 C CA . LEU A 1 118 ? 15.795 4.975 -15.233 1.00 98.19 118 LEU A CA 1
ATOM 971 C C . LEU A 1 118 ? 17.044 5.813 -15.540 1.00 98.19 118 LEU A C 1
ATOM 973 O O . LEU A 1 118 ? 17.488 5.825 -16.686 1.00 98.19 118 LEU A O 1
ATOM 977 N N . ASP A 1 119 ? 17.660 6.413 -14.518 1.00 98.00 119 ASP A N 1
ATOM 978 C CA . ASP A 1 119 ? 18.888 7.207 -14.664 1.00 98.00 119 ASP A CA 1
ATOM 979 C C . ASP A 1 119 ? 20.031 6.378 -15.281 1.00 98.00 119 ASP A C 1
ATOM 981 O O . ASP A 1 119 ? 20.783 6.848 -16.139 1.00 98.00 119 ASP A O 1
ATOM 985 N N . THR A 1 120 ? 20.143 5.106 -14.885 1.00 98.12 120 THR A N 1
ATOM 986 C CA . THR A 1 120 ? 21.145 4.172 -15.422 1.00 98.12 120 THR A CA 1
ATOM 987 C C . THR A 1 120 ? 20.889 3.854 -16.899 1.00 98.12 120 THR A C 1
ATOM 989 O O . THR A 1 120 ? 21.824 3.819 -17.710 1.00 98.12 120 THR A O 1
ATOM 992 N N . VAL A 1 121 ? 19.626 3.633 -17.272 1.00 98.25 121 VAL A N 1
ATOM 993 C CA . VAL A 1 121 ? 19.218 3.373 -18.660 1.00 98.25 121 VAL A CA 1
ATOM 994 C C . VAL A 1 121 ? 19.427 4.613 -19.527 1.00 98.25 121 VAL A C 1
ATOM 996 O O . VAL A 1 121 ? 19.936 4.483 -20.640 1.00 98.25 121 VAL A O 1
ATOM 999 N N . ASP A 1 122 ? 19.119 5.805 -19.019 1.00 98.00 122 ASP A N 1
ATOM 1000 C CA . ASP A 1 122 ? 19.328 7.067 -19.731 1.00 98.00 122 ASP A CA 1
ATOM 1001 C C . ASP A 1 122 ? 20.811 7.366 -19.963 1.00 98.00 122 ASP A C 1
ATOM 1003 O O . ASP A 1 122 ? 21.201 7.726 -21.079 1.00 98.00 122 ASP A O 1
ATOM 1007 N N . GLY A 1 123 ? 21.662 7.130 -18.960 1.00 98.12 123 GLY A N 1
ATOM 1008 C CA . GLY A 1 123 ? 23.116 7.210 -19.116 1.00 98.12 123 GLY A CA 1
ATOM 1009 C C . GLY A 1 123 ? 23.633 6.250 -20.195 1.00 98.12 123 GLY A C 1
ATOM 1010 O O . GLY A 1 123 ? 24.379 6.652 -21.093 1.00 98.12 123 GLY A O 1
ATOM 1011 N N . SER A 1 124 ? 23.165 4.999 -20.165 1.00 97.88 124 SER A N 1
ATOM 1012 C CA . SER A 1 124 ? 23.526 3.974 -21.158 1.00 97.88 124 SER A CA 1
ATOM 1013 C C . SER A 1 124 ? 23.061 4.353 -22.569 1.00 97.88 124 SER A C 1
ATOM 1015 O O . SER A 1 124 ? 23.799 4.201 -23.543 1.00 97.88 124 SER A O 1
ATOM 1017 N N . LEU A 1 125 ? 21.854 4.911 -22.690 1.00 98.31 125 LEU A N 1
ATOM 1018 C CA . LEU A 1 125 ? 21.271 5.357 -23.955 1.00 98.31 125 LEU A CA 1
ATOM 1019 C C . LEU A 1 125 ? 22.046 6.540 -24.539 1.00 98.31 125 LEU A C 1
ATOM 1021 O O . LEU A 1 125 ? 22.329 6.560 -25.741 1.00 98.31 125 LEU A O 1
ATOM 1025 N N . ALA A 1 126 ? 22.437 7.507 -23.706 1.00 97.94 126 ALA A N 1
ATOM 1026 C CA . ALA A 1 126 ? 23.269 8.634 -24.119 1.00 97.94 126 ALA A CA 1
ATOM 1027 C C . ALA A 1 126 ? 24.651 8.171 -24.614 1.00 97.94 126 ALA A C 1
ATOM 1029 O O . ALA A 1 126 ? 25.133 8.643 -25.654 1.00 97.94 126 ALA A O 1
ATOM 1030 N N . GLN A 1 127 ? 25.260 7.204 -23.920 1.00 97.88 127 GLN A N 1
ATOM 1031 C CA . GLN A 1 127 ? 26.528 6.593 -24.318 1.00 97.88 127 GLN A CA 1
ATOM 1032 C C . GLN A 1 127 ? 26.404 5.847 -25.656 1.00 97.88 127 GLN A C 1
ATOM 1034 O O . GLN A 1 127 ? 27.181 6.117 -26.576 1.00 97.88 127 GLN A O 1
ATOM 1039 N N . ALA A 1 128 ? 25.410 4.966 -25.806 1.00 96.94 128 ALA A N 1
ATOM 1040 C CA . ALA A 1 128 ? 25.177 4.207 -27.037 1.00 96.94 128 ALA A CA 1
ATOM 1041 C C . ALA A 1 128 ? 24.877 5.126 -28.233 1.00 96.94 128 ALA A C 1
ATOM 1043 O O . ALA A 1 128 ? 25.436 4.949 -29.317 1.00 96.94 128 ALA A O 1
ATOM 1044 N N . THR A 1 129 ? 24.077 6.176 -28.021 1.00 97.69 129 THR A N 1
ATOM 1045 C CA . THR A 1 129 ? 23.766 7.181 -29.050 1.00 97.69 129 THR A CA 1
ATOM 1046 C C . THR A 1 129 ? 25.020 7.929 -29.504 1.00 97.69 129 THR A C 1
ATOM 1048 O O . THR A 1 129 ? 25.212 8.157 -30.701 1.00 97.69 129 THR A O 1
ATOM 1051 N N . SER A 1 130 ? 25.899 8.297 -28.570 1.00 97.38 130 SER A N 1
ATOM 1052 C CA . SER A 1 130 ? 27.162 8.974 -28.883 1.00 97.38 130 SER A CA 1
ATOM 1053 C C . SER A 1 130 ? 28.127 8.053 -29.636 1.00 97.38 130 SER A C 1
ATOM 1055 O O . SER A 1 130 ? 28.698 8.462 -30.648 1.00 97.38 130 SER A O 1
ATOM 1057 N N . ALA A 1 131 ? 28.240 6.789 -29.217 1.00 95.62 131 ALA A N 1
ATOM 1058 C CA . ALA A 1 131 ? 29.043 5.777 -29.903 1.00 95.62 131 ALA A CA 1
ATOM 1059 C C . ALA A 1 131 ? 28.545 5.520 -31.335 1.00 95.62 131 ALA A C 1
ATOM 1061 O O . ALA A 1 131 ? 29.346 5.487 -32.270 1.00 95.62 131 ALA A O 1
ATOM 1062 N N . ARG A 1 132 ? 27.222 5.425 -31.535 1.00 97.56 132 ARG A N 1
ATOM 1063 C CA . ARG A 1 132 ? 26.634 5.301 -32.874 1.00 97.56 132 ARG A CA 1
ATOM 1064 C C . ARG A 1 132 ? 26.992 6.490 -33.761 1.00 97.56 132 ARG A C 1
ATOM 1066 O O . ARG A 1 132 ? 27.363 6.292 -34.913 1.00 97.56 132 ARG A O 1
ATOM 1073 N N . ARG A 1 133 ? 26.897 7.725 -33.250 1.00 96.81 133 ARG A N 1
ATOM 1074 C CA . ARG A 1 133 ? 27.269 8.930 -34.018 1.00 96.81 133 ARG A CA 1
ATOM 1075 C C . ARG A 1 133 ? 28.734 8.891 -34.457 1.00 96.81 133 ARG A C 1
ATOM 1077 O O . ARG A 1 133 ? 29.018 9.226 -35.602 1.00 96.81 133 ARG A O 1
ATOM 1084 N N . ALA A 1 134 ? 29.640 8.451 -33.584 1.00 94.25 134 ALA A N 1
ATOM 1085 C CA . ALA A 1 134 ? 31.054 8.308 -33.922 1.00 94.25 134 ALA A CA 1
ATOM 1086 C C . ALA A 1 134 ? 31.284 7.251 -35.019 1.00 94.25 134 ALA A C 1
ATOM 1088 O O . ALA A 1 134 ? 31.984 7.529 -35.991 1.00 94.25 134 ALA A O 1
ATOM 1089 N N . LEU A 1 135 ? 30.647 6.078 -34.914 1.00 93.25 135 LEU A N 1
ATOM 1090 C CA . LEU A 1 135 ? 30.719 5.033 -35.945 1.00 93.25 135 LEU A CA 1
ATOM 1091 C C . LEU A 1 135 ? 30.125 5.492 -37.282 1.00 93.25 135 LEU A C 1
ATOM 1093 O O . LEU A 1 135 ? 30.707 5.232 -38.329 1.00 93.25 135 LEU A O 1
ATOM 1097 N N . ALA A 1 136 ? 29.005 6.217 -37.259 1.00 93.75 136 ALA A N 1
ATOM 1098 C CA . ALA A 1 136 ? 28.396 6.777 -38.463 1.00 93.75 136 ALA A CA 1
ATOM 1099 C C . ALA A 1 136 ? 29.320 7.797 -39.153 1.00 93.75 136 ALA A C 1
ATOM 1101 O O . ALA A 1 136 ? 29.435 7.790 -40.377 1.00 93.75 136 ALA A O 1
ATOM 1102 N N . ALA A 1 137 ? 30.020 8.633 -38.378 1.00 93.56 137 ALA A N 1
ATOM 1103 C CA . ALA A 1 137 ? 31.009 9.569 -38.910 1.00 93.56 137 ALA A CA 1
ATOM 1104 C C . ALA A 1 137 ? 32.222 8.848 -39.528 1.00 93.56 137 ALA A C 1
ATOM 1106 O O . ALA A 1 137 ? 32.694 9.255 -40.587 1.00 93.56 137 ALA A O 1
ATOM 1107 N N . GLN A 1 138 ? 32.696 7.757 -38.913 1.00 90.75 138 GLN A N 1
ATOM 1108 C CA . GLN A 1 138 ? 33.760 6.916 -39.478 1.00 90.75 138 GLN A CA 1
ATOM 1109 C C . GLN A 1 138 ? 33.305 6.188 -40.749 1.00 90.75 138 GLN A C 1
ATOM 1111 O O . GLN A 1 138 ? 34.055 6.101 -41.712 1.00 90.75 138 GLN A O 1
ATOM 1116 N N . LEU A 1 139 ? 32.066 5.693 -40.791 1.00 90.44 139 LEU A N 1
ATOM 1117 C CA . LEU A 1 139 ? 31.522 5.037 -41.981 1.00 90.44 139 LEU A CA 1
ATOM 1118 C C . LEU A 1 139 ? 31.418 6.018 -43.161 1.00 90.44 139 LEU A C 1
ATOM 1120 O O . LEU A 1 139 ? 31.656 5.628 -44.299 1.00 90.44 139 LEU A O 1
ATOM 1124 N N . ALA A 1 140 ? 31.106 7.291 -42.894 1.00 89.12 140 ALA A N 1
ATOM 1125 C CA . ALA A 1 140 ? 31.027 8.334 -43.916 1.00 89.12 140 ALA A CA 1
ATOM 1126 C C . ALA A 1 140 ? 32.391 8.696 -44.535 1.00 89.12 140 ALA A C 1
ATOM 1128 O O . ALA A 1 140 ? 32.430 9.161 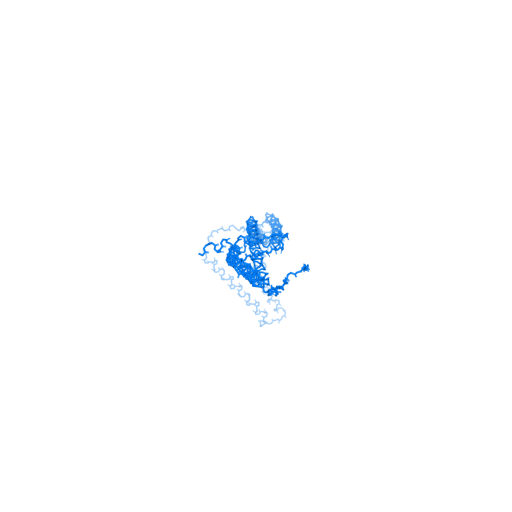-45.673 1.00 89.12 140 ALA A O 1
ATOM 1129 N N . SER A 1 141 ? 33.501 8.486 -43.817 1.00 86.00 141 SER A N 1
ATOM 1130 C CA . SER A 1 141 ? 34.856 8.728 -44.333 1.00 86.00 141 SER A CA 1
ATOM 1131 C C . SER A 1 141 ? 35.478 7.514 -45.033 1.00 86.00 141 SER A C 1
ATOM 1133 O O . SER A 1 141 ? 36.510 7.657 -45.689 1.00 86.00 141 SER A O 1
ATOM 1135 N N . VAL A 1 142 ? 34.859 6.331 -44.935 1.00 85.31 142 VAL A N 1
ATOM 1136 C CA . VAL A 1 142 ? 35.343 5.096 -45.564 1.00 85.31 142 VAL A CA 1
ATOM 1137 C C . VAL A 1 142 ? 34.583 4.834 -46.871 1.00 85.31 142 VAL A C 1
ATOM 1139 O O . VAL A 1 142 ? 33.367 4.637 -46.846 1.00 85.31 142 VAL A O 1
ATOM 1142 N N . PRO A 1 143 ? 35.264 4.765 -48.029 1.00 79.19 143 PRO A N 1
ATOM 1143 C CA . PRO A 1 143 ? 34.609 4.413 -49.281 1.00 79.19 143 PRO A CA 1
ATOM 1144 C C . PRO A 1 143 ? 34.109 2.962 -49.236 1.00 79.19 143 PRO A C 1
ATOM 1146 O O . PRO A 1 143 ? 34.839 2.047 -48.844 1.00 79.19 143 PRO A O 1
ATOM 1149 N N . ALA A 1 144 ? 32.863 2.753 -49.674 1.00 77.19 144 ALA A N 1
ATOM 1150 C CA . ALA A 1 144 ? 32.205 1.441 -49.703 1.00 77.19 144 ALA A CA 1
ATOM 1151 C C . ALA A 1 144 ? 32.904 0.429 -50.628 1.00 77.19 144 ALA A C 1
ATOM 1153 O O . ALA A 1 144 ? 32.800 -0.783 -50.448 1.00 77.19 144 ALA A O 1
ATOM 1154 N N . ASN A 1 145 ? 33.644 0.951 -51.599 1.00 76.69 145 ASN A N 1
ATOM 1155 C CA . ASN A 1 145 ? 34.249 0.227 -52.695 1.00 76.69 145 ASN A CA 1
ATOM 1156 C C . ASN A 1 145 ? 35.715 0.636 -52.809 1.00 76.69 145 ASN A C 1
ATOM 1158 O O . ASN A 1 145 ? 36.020 1.830 -52.832 1.00 76.69 145 ASN A O 1
ATOM 1162 N N . ILE A 1 146 ? 36.610 -0.343 -52.903 1.00 68.50 146 ILE A N 1
ATOM 1163 C CA . ILE A 1 146 ? 38.018 -0.105 -53.221 1.00 68.50 146 ILE A CA 1
ATOM 1164 C C . ILE A 1 146 ? 38.271 -0.527 -54.670 1.00 68.50 146 ILE A C 1
ATOM 1166 O O . ILE A 1 146 ? 37.913 -1.630 -55.085 1.00 68.50 146 ILE A O 1
ATOM 1170 N N . SER A 1 147 ? 38.869 0.362 -55.464 1.00 54.81 147 SER A N 1
ATOM 1171 C CA . SER A 1 147 ? 39.330 0.008 -56.808 1.00 54.81 147 SER A CA 1
ATOM 1172 C C . SER A 1 147 ? 40.507 -0.958 -56.689 1.00 54.81 147 SER A C 1
ATOM 1174 O O . SER A 1 147 ? 41.524 -0.614 -56.087 1.00 54.81 147 SER A O 1
ATOM 1176 N N . ALA A 1 148 ? 40.408 -2.132 -57.317 1.00 52.00 148 ALA A N 1
ATOM 1177 C CA . ALA A 1 148 ? 41.438 -3.179 -57.347 1.00 52.00 148 ALA A CA 1
ATOM 1178 C C . ALA A 1 148 ? 42.757 -2.792 -58.069 1.00 52.00 148 ALA A C 1
ATOM 1180 O O . ALA A 1 148 ? 43.528 -3.657 -58.464 1.00 52.00 148 ALA A O 1
ATOM 1181 N N . GLY A 1 149 ? 43.033 -1.497 -58.259 1.00 48.72 149 GLY A N 1
ATOM 1182 C CA . GLY A 1 149 ? 44.229 -0.977 -58.931 1.00 48.72 149 GLY A CA 1
ATOM 1183 C C . GLY A 1 149 ? 45.363 -0.532 -57.999 1.00 48.72 149 GLY A C 1
ATOM 1184 O O . GLY A 1 149 ? 46.377 -0.057 -58.496 1.00 48.72 149 GLY A O 1
ATOM 1185 N N . TYR A 1 150 ? 45.216 -0.646 -56.672 1.00 41.38 150 TYR A N 1
ATOM 1186 C CA . TYR A 1 150 ? 46.195 -0.111 -55.704 1.00 41.38 150 TYR A CA 1
ATOM 1187 C C . TYR A 1 150 ? 47.227 -1.129 -55.179 1.00 41.38 150 TYR A C 1
ATOM 1189 O O . TYR A 1 150 ? 48.095 -0.768 -54.388 1.00 41.38 150 TYR A O 1
ATOM 1197 N N . TYR A 1 151 ? 47.184 -2.377 -55.659 1.00 41.56 151 TYR A N 1
ATOM 1198 C CA . TYR A 1 151 ? 48.253 -3.368 -55.492 1.00 41.56 151 TYR A CA 1
ATOM 1199 C C . TYR A 1 151 ? 48.810 -3.764 -56.864 1.00 41.56 151 TYR A C 1
ATOM 1201 O O . TYR A 1 151 ? 48.561 -4.853 -57.367 1.00 41.56 151 TYR A O 1
ATOM 1209 N N . ALA A 1 152 ? 49.567 -2.861 -57.481 1.00 38.00 152 ALA A N 1
ATOM 1210 C CA . ALA A 1 152 ? 50.460 -3.200 -58.581 1.00 38.00 152 ALA A CA 1
ATOM 1211 C C . ALA A 1 152 ? 51.886 -2.793 -58.171 1.00 38.00 152 ALA A C 1
ATOM 1213 O O . ALA A 1 152 ? 52.157 -1.592 -58.084 1.00 38.00 152 ALA A O 1
ATOM 1214 N N . PRO A 1 153 ? 52.813 -3.730 -57.888 1.00 37.31 153 PRO A N 1
ATOM 1215 C CA . PRO A 1 153 ? 54.229 -3.400 -57.982 1.00 37.31 153 PRO A CA 1
ATOM 1216 C C . PRO A 1 153 ? 54.553 -3.091 -59.457 1.00 37.31 153 PRO A C 1
ATOM 1218 O O . PRO A 1 153 ? 53.858 -3.574 -60.358 1.00 37.31 153 PRO A O 1
ATOM 1221 N N . PRO A 1 154 ? 55.552 -2.243 -59.739 1.00 44.06 154 PRO A N 1
ATOM 1222 C CA . PRO A 1 154 ? 55.740 -1.731 -61.082 1.00 44.06 154 PRO A CA 1
ATOM 1223 C C . PRO A 1 154 ? 56.371 -2.795 -61.995 1.00 44.06 154 PRO A C 1
ATOM 1225 O O . PRO A 1 154 ? 57.158 -3.620 -61.550 1.00 44.06 154 PRO A O 1
ATOM 1228 N N . VAL A 1 155 ? 56.064 -2.640 -63.285 1.00 35.56 155 VAL A N 1
ATOM 1229 C CA . VAL A 1 155 ? 56.763 -3.087 -64.507 1.00 35.56 155 VAL A CA 1
ATOM 1230 C C . VAL A 1 155 ? 56.343 -4.379 -65.243 1.00 35.56 155 VAL A C 1
ATOM 1232 O O . VAL A 1 155 ? 56.497 -5.502 -64.786 1.00 35.56 155 VAL A O 1
ATOM 1235 N N . ALA A 1 156 ? 55.941 -4.123 -66.497 1.00 40.38 156 ALA A N 1
ATOM 1236 C CA . ALA A 1 156 ? 56.328 -4.783 -67.748 1.00 40.38 156 ALA A CA 1
ATOM 1237 C C . ALA A 1 156 ? 55.909 -6.244 -68.025 1.00 40.38 156 ALA A C 1
ATOM 1239 O O . ALA A 1 156 ? 56.587 -7.200 -67.674 1.00 40.38 156 ALA A O 1
ATOM 1240 N N . GLY A 1 157 ? 54.889 -6.387 -68.881 1.00 38.88 157 GLY A N 1
ATOM 1241 C CA . GLY A 1 157 ? 54.984 -7.272 -70.053 1.00 38.88 157 GLY A CA 1
ATOM 1242 C C . GLY A 1 157 ? 54.882 -8.788 -69.859 1.00 38.88 157 GLY A C 1
ATOM 1243 O O . GLY A 1 15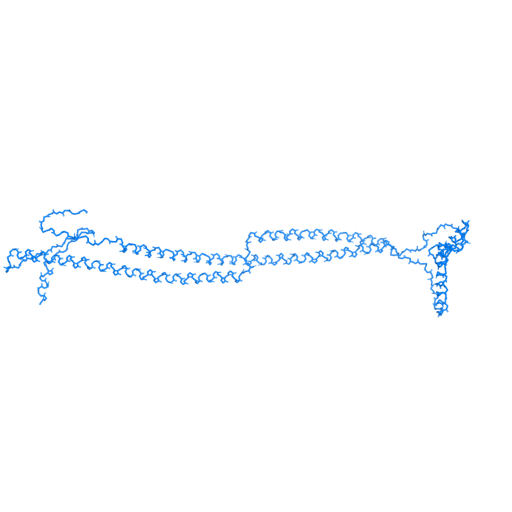7 ? 55.159 -9.512 -70.810 1.00 38.88 157 GLY A O 1
ATOM 1244 N N . GLY A 1 158 ? 54.456 -9.288 -68.701 1.00 36.94 158 GLY A N 1
ATOM 1245 C CA . GLY A 1 158 ? 54.156 -10.710 -68.502 1.00 36.94 158 GLY A CA 1
ATOM 1246 C C . GLY A 1 158 ? 52.760 -10.898 -67.923 1.00 36.94 158 GLY A C 1
ATOM 1247 O O . GLY A 1 158 ? 52.408 -10.222 -66.962 1.00 36.94 158 GLY A O 1
ATOM 1248 N N . SER A 1 159 ? 51.957 -11.802 -68.491 1.00 43.06 159 SER A N 1
ATOM 1249 C CA . SER A 1 159 ? 50.681 -12.233 -67.905 1.00 43.06 159 SER A CA 1
ATOM 1250 C C . SER A 1 159 ? 50.920 -12.818 -66.510 1.00 43.06 159 SER A C 1
ATOM 1252 O O . SER A 1 159 ? 51.211 -14.005 -66.367 1.00 43.06 159 SER A O 1
ATOM 1254 N N . THR A 1 160 ? 50.815 -11.989 -65.472 1.00 43.25 160 THR A N 1
ATOM 1255 C CA . THR A 1 160 ? 50.802 -12.440 -64.083 1.00 43.25 160 THR A CA 1
ATOM 1256 C C . THR A 1 160 ? 49.411 -12.976 -63.790 1.00 43.25 160 THR A C 1
ATOM 1258 O O . THR A 1 160 ? 48.461 -12.219 -63.598 1.00 43.25 160 THR A O 1
ATOM 1261 N N . ILE A 1 161 ? 49.289 -14.297 -63.826 1.00 48.91 161 ILE A N 1
ATOM 1262 C CA . ILE A 1 161 ? 48.102 -15.010 -63.363 1.00 48.91 161 ILE A CA 1
ATOM 1263 C C . ILE A 1 161 ? 47.953 -14.712 -61.871 1.00 48.91 161 ILE A C 1
ATOM 1265 O O . ILE A 1 161 ? 48.874 -14.967 -61.096 1.00 48.91 161 ILE A O 1
ATOM 1269 N N . ASP A 1 162 ? 46.816 -14.130 -61.495 1.00 52.28 162 ASP A N 1
ATOM 1270 C CA . ASP A 1 162 ? 46.460 -13.824 -60.110 1.00 52.28 162 ASP A CA 1
ATOM 1271 C C . ASP A 1 162 ? 46.537 -15.115 -59.265 1.00 52.28 162 ASP A C 1
ATOM 1273 O O . ASP A 1 162 ? 45.870 -16.094 -59.609 1.00 52.28 162 ASP A O 1
ATOM 1277 N N . PRO A 1 163 ? 47.339 -15.173 -58.186 1.00 53.31 163 PRO A N 1
ATOM 1278 C CA . PRO A 1 163 ? 47.473 -16.371 -57.357 1.00 53.31 163 PRO A CA 1
ATOM 1279 C C . PRO A 1 163 ? 46.166 -16.786 -56.661 1.00 53.31 163 PRO A C 1
ATOM 1281 O O . PRO A 1 163 ? 46.043 -17.945 -56.267 1.00 53.31 163 PRO A O 1
ATOM 1284 N N . LEU A 1 164 ? 45.178 -15.888 -56.539 1.00 54.47 164 LEU A N 1
ATOM 1285 C CA . LEU A 1 164 ? 43.841 -16.230 -56.043 1.00 54.47 164 LEU A CA 1
ATOM 1286 C C . LEU A 1 164 ? 42.896 -16.716 -57.151 1.00 54.47 164 LEU A C 1
ATOM 1288 O O . LEU A 1 164 ? 41.867 -17.323 -56.842 1.00 54.47 164 LEU A O 1
ATOM 1292 N N . SER A 1 165 ? 43.233 -16.506 -58.426 1.00 69.88 165 SER A N 1
ATOM 1293 C CA . SER A 1 165 ? 42.459 -17.051 -59.545 1.00 69.88 165 SER A CA 1
ATOM 1294 C C . SER A 1 165 ? 42.557 -18.577 -59.602 1.00 69.88 165 SER A C 1
ATOM 1296 O O . SER A 1 165 ? 43.533 -19.176 -59.145 1.00 69.88 165 SER A O 1
ATOM 1298 N N . LYS A 1 166 ? 41.559 -19.230 -60.207 1.00 67.12 166 LYS A N 1
ATOM 1299 C CA . LYS A 1 166 ? 41.552 -20.693 -60.379 1.00 67.12 166 LYS A CA 1
ATOM 1300 C C . LYS A 1 166 ? 42.768 -21.189 -61.171 1.00 67.12 166 LYS A C 1
ATOM 1302 O O . LYS A 1 166 ? 43.331 -22.220 -60.822 1.00 67.12 166 LYS A O 1
ATOM 1307 N N . GLU A 1 167 ? 43.227 -20.434 -62.172 1.00 72.81 167 GLU A N 1
ATOM 1308 C CA . GLU A 1 167 ? 44.462 -20.742 -62.912 1.00 72.81 167 GLU A CA 1
ATOM 1309 C C . GLU A 1 167 ? 45.718 -20.589 -62.041 1.00 72.81 167 GLU A C 1
ATOM 1311 O O . GLU A 1 167 ? 46.652 -21.382 -62.169 1.00 72.81 167 GLU A O 1
ATOM 1316 N N . GLY A 1 168 ? 45.730 -19.630 -61.110 1.00 72.69 168 GLY A N 1
ATOM 1317 C CA . GLY A 1 168 ? 46.786 -19.491 -60.104 1.00 72.69 168 GLY A CA 1
ATOM 1318 C C . GLY A 1 168 ? 46.826 -20.678 -59.140 1.00 72.69 168 GLY A C 1
ATOM 1319 O O . GLY A 1 168 ? 47.892 -21.246 -58.900 1.00 72.69 168 GLY A O 1
ATOM 1320 N N . GLN A 1 169 ? 45.658 -21.118 -58.666 1.00 73.94 169 GLN A N 1
ATOM 1321 C CA . GLN A 1 169 ? 45.515 -22.285 -57.788 1.00 73.94 169 GLN A CA 1
ATOM 1322 C C . GLN A 1 169 ? 45.927 -23.589 -58.488 1.00 73.94 169 GLN A C 1
ATOM 1324 O O . GLN A 1 169 ? 46.637 -24.402 -57.898 1.00 73.94 169 GLN A O 1
ATOM 1329 N N . ILE A 1 170 ? 45.548 -23.774 -59.760 1.00 77.75 170 ILE A N 1
ATOM 1330 C CA . ILE A 1 170 ? 45.977 -24.924 -60.571 1.00 77.75 170 ILE A CA 1
ATOM 1331 C C . ILE A 1 170 ? 47.502 -24.939 -60.706 1.00 77.75 170 ILE A C 1
ATOM 1333 O O . ILE A 1 170 ? 48.113 -25.973 -60.452 1.00 77.75 170 ILE A O 1
ATOM 1337 N N . ARG A 1 171 ? 48.134 -23.803 -61.035 1.00 79.38 171 ARG A N 1
ATOM 1338 C CA . ARG A 1 171 ? 49.600 -23.732 -61.152 1.00 79.38 171 ARG A CA 1
ATOM 1339 C C . ARG A 1 171 ? 50.318 -23.992 -59.832 1.00 79.38 171 ARG A C 1
ATOM 1341 O O . ARG A 1 171 ? 51.341 -24.668 -59.837 1.00 79.38 171 ARG A O 1
ATOM 1348 N N . ALA A 1 172 ? 49.795 -23.487 -58.717 1.00 78.69 172 ALA A N 1
ATOM 1349 C CA . ALA A 1 172 ? 50.369 -23.738 -57.397 1.00 78.69 172 ALA A CA 1
ATOM 1350 C C . ALA A 1 172 ? 50.306 -25.230 -57.027 1.00 78.69 172 ALA A C 1
ATOM 1352 O O . ALA A 1 172 ? 51.292 -25.797 -56.557 1.00 78.69 172 ALA A O 1
ATOM 1353 N N . LEU A 1 173 ? 49.180 -25.892 -57.309 1.00 80.88 173 LEU A N 1
ATOM 1354 C CA . LEU A 1 173 ? 49.036 -27.334 -57.101 1.00 80.88 173 LEU A CA 1
ATOM 1355 C C . LEU A 1 173 ? 49.915 -28.150 -58.064 1.00 80.88 173 LEU A C 1
ATOM 1357 O O . LEU A 1 173 ? 50.490 -29.159 -57.663 1.00 80.88 173 LEU A O 1
ATOM 1361 N N . GLU A 1 174 ? 50.070 -27.720 -59.320 1.00 84.19 174 GLU A N 1
ATOM 1362 C CA . GLU A 1 174 ? 50.982 -28.349 -60.286 1.00 84.19 174 GLU A CA 1
ATOM 1363 C C . GLU A 1 174 ? 52.449 -28.232 -59.840 1.00 84.19 174 GLU A C 1
ATOM 1365 O O . GLU A 1 174 ? 53.200 -29.205 -59.934 1.00 84.19 174 GLU A O 1
ATOM 1370 N N . GLN A 1 175 ? 52.845 -27.086 -59.277 1.00 82.62 175 GLN A N 1
ATOM 1371 C CA . GLN A 1 175 ? 54.159 -26.907 -58.654 1.00 82.62 175 GLN A CA 1
ATOM 1372 C C . GLN A 1 175 ? 54.331 -27.807 -57.429 1.00 82.62 175 GLN A C 1
ATOM 1374 O O . GLN A 1 175 ? 55.356 -28.469 -57.309 1.00 82.62 175 GLN A O 1
ATOM 1379 N N . GLN A 1 176 ? 53.314 -27.926 -56.573 1.00 82.06 176 GLN A N 1
ATOM 1380 C CA . GLN A 1 176 ? 53.350 -28.822 -55.415 1.00 82.06 176 GLN A CA 1
ATOM 1381 C C . GLN A 1 176 ? 53.523 -30.295 -55.825 1.00 82.06 176 GLN A C 1
ATOM 1383 O O . GLN A 1 176 ? 54.268 -31.035 -55.182 1.00 82.06 176 GLN A O 1
ATOM 1388 N N . VAL A 1 177 ? 52.883 -30.721 -56.920 1.00 85.00 177 VAL A N 1
ATOM 1389 C CA . VAL A 1 177 ? 53.072 -32.062 -57.499 1.00 85.00 177 VAL A CA 1
ATOM 1390 C C . VAL A 1 177 ? 54.481 -32.219 -58.076 1.00 85.00 177 VAL A C 1
ATOM 1392 O O . VAL A 1 177 ? 55.116 -33.247 -57.847 1.00 85.00 177 VAL A O 1
ATOM 1395 N N . SER A 1 178 ? 54.997 -31.210 -58.785 1.00 83.50 178 SER A N 1
ATOM 1396 C CA . SER A 1 178 ? 56.365 -31.214 -59.323 1.00 83.50 178 SER A CA 1
ATOM 1397 C C . SER A 1 178 ? 57.418 -31.305 -58.217 1.00 83.50 178 SER A C 1
ATOM 1399 O O . SER A 1 178 ? 58.335 -32.118 -58.308 1.00 83.50 178 SER A O 1
ATOM 1401 N N . ASP A 1 179 ? 57.261 -30.533 -57.143 1.00 83.88 179 ASP A N 1
ATOM 1402 C CA . ASP A 1 179 ? 58.155 -30.549 -55.986 1.00 83.88 179 ASP A CA 1
ATOM 1403 C C . ASP A 1 179 ? 58.096 -31.886 -55.246 1.00 83.88 179 ASP A C 1
ATOM 1405 O O . ASP A 1 179 ? 59.124 -32.409 -54.815 1.00 83.88 179 ASP A O 1
ATOM 1409 N N . ALA A 1 180 ? 56.905 -32.477 -55.124 1.00 81.81 180 ALA A N 1
ATOM 1410 C CA . ALA A 1 180 ? 56.740 -33.802 -54.544 1.00 81.81 180 ALA A CA 1
ATOM 1411 C C . ALA A 1 180 ? 57.458 -34.882 -55.379 1.00 81.81 180 ALA A C 1
ATOM 1413 O O . ALA A 1 180 ? 58.171 -35.720 -54.825 1.00 81.81 180 ALA A O 1
ATOM 1414 N N . MET A 1 181 ? 57.343 -34.828 -56.708 1.00 82.62 181 MET A N 1
ATOM 1415 C CA . MET A 1 181 ? 58.058 -35.746 -57.604 1.00 82.62 181 MET A CA 1
ATOM 1416 C C . MET A 1 181 ? 59.576 -35.516 -57.572 1.00 82.62 181 MET A C 1
ATOM 1418 O O . MET A 1 181 ? 60.338 -36.480 -57.544 1.00 82.62 181 MET A O 1
ATOM 1422 N N . ALA A 1 182 ? 60.032 -34.261 -57.493 1.00 84.06 182 ALA A N 1
ATOM 1423 C CA . ALA A 1 182 ? 61.451 -33.918 -57.369 1.00 84.06 182 ALA A CA 1
ATOM 1424 C C . ALA A 1 182 ? 62.073 -34.422 -56.053 1.00 84.06 182 ALA A C 1
ATOM 1426 O O . ALA A 1 182 ? 63.260 -34.739 -56.009 1.00 84.06 182 ALA A O 1
ATOM 1427 N N . ARG A 1 183 ? 61.268 -34.550 -54.991 1.00 84.00 183 ARG A N 1
ATOM 1428 C CA . ARG A 1 183 ? 61.663 -35.154 -53.705 1.00 84.00 183 ARG A CA 1
ATOM 1429 C C . ARG A 1 183 ? 61.651 -36.690 -53.714 1.00 84.00 183 ARG A C 1
ATOM 1431 O O . ARG A 1 183 ? 61.964 -37.295 -52.693 1.00 84.00 183 ARG A O 1
ATOM 1438 N N . GLY A 1 184 ? 61.322 -37.319 -54.845 1.00 79.88 184 GLY A N 1
ATOM 1439 C CA . GLY A 1 184 ? 61.345 -38.773 -55.020 1.00 79.88 184 GLY A CA 1
ATOM 1440 C C . GLY A 1 184 ? 60.057 -39.494 -54.614 1.00 79.88 184 GLY A C 1
ATOM 1441 O O . GLY A 1 184 ? 60.060 -40.723 -54.530 1.00 79.88 184 GLY A O 1
ATOM 1442 N N . TYR A 1 185 ? 58.955 -38.775 -54.365 1.00 85.31 185 TYR A N 1
ATOM 1443 C CA . TYR A 1 185 ? 57.664 -39.420 -54.124 1.00 85.31 185 TYR A CA 1
ATOM 1444 C C . TYR A 1 185 ? 57.131 -40.064 -55.409 1.00 85.31 185 TYR A C 1
ATOM 1446 O O . TYR A 1 185 ? 57.116 -39.451 -56.477 1.00 85.31 185 TYR A O 1
ATOM 1454 N N . THR A 1 186 ? 56.667 -41.309 -55.303 1.00 79.81 186 THR A N 1
ATOM 1455 C CA . THR A 1 186 ? 56.004 -42.023 -56.399 1.00 79.81 186 THR A CA 1
ATOM 1456 C C . THR A 1 186 ? 54.598 -41.480 -56.644 1.00 79.81 186 THR A C 1
ATOM 1458 O O . THR A 1 186 ? 53.957 -40.927 -55.750 1.00 79.81 186 THR A O 1
ATOM 1461 N N . GLU A 1 187 ? 54.068 -41.691 -57.854 1.00 79.00 187 GLU A N 1
ATOM 1462 C CA . GLU A 1 187 ? 52.728 -41.215 -58.244 1.00 79.00 187 GLU A CA 1
ATOM 1463 C C . GLU A 1 187 ? 51.581 -41.757 -57.366 1.00 79.00 187 GLU A C 1
ATOM 1465 O O . GLU A 1 187 ? 50.472 -41.231 -57.405 1.00 79.00 187 GLU A O 1
ATOM 1470 N N . GLN A 1 188 ? 51.842 -42.791 -56.559 1.00 80.56 188 GLN A N 1
ATOM 1471 C CA . GLN A 1 188 ? 50.885 -43.395 -55.629 1.00 80.56 188 GLN A CA 1
ATOM 1472 C C . GLN A 1 188 ? 50.889 -42.750 -54.230 1.00 80.56 188 GLN A C 1
ATOM 1474 O O . GLN A 1 188 ? 50.102 -43.158 -53.376 1.00 80.56 188 GLN A O 1
ATOM 1479 N N . HIS A 1 189 ? 51.749 -41.759 -53.965 1.00 81.94 189 HIS A N 1
ATOM 1480 C CA . HIS A 1 189 ? 51.804 -41.105 -52.657 1.00 81.94 189 HIS A CA 1
ATOM 1481 C C . HIS A 1 189 ? 50.496 -40.337 -52.371 1.00 81.94 189 HIS A C 1
ATOM 1483 O O . HIS A 1 189 ? 50.033 -39.595 -53.245 1.00 81.94 189 HIS A O 1
ATOM 1489 N N . PRO A 1 190 ? 49.901 -40.456 -51.166 1.00 80.31 190 PRO A N 1
ATOM 1490 C CA . PRO A 1 190 ? 48.607 -39.847 -50.840 1.00 80.31 190 PRO A CA 1
ATOM 1491 C C . PRO A 1 190 ? 48.560 -38.334 -51.100 1.00 80.31 190 PRO A C 1
ATOM 1493 O O . PRO A 1 190 ? 47.552 -37.837 -51.601 1.00 80.31 190 PRO A O 1
ATOM 1496 N N . ASP A 1 191 ? 49.664 -37.622 -50.866 1.00 75.62 191 ASP A N 1
ATOM 1497 C CA . ASP A 1 191 ? 49.752 -36.174 -51.108 1.00 75.62 191 ASP A CA 1
ATOM 1498 C C . ASP A 1 191 ? 49.719 -35.814 -52.604 1.00 75.62 191 ASP A C 1
ATOM 1500 O O . ASP A 1 191 ? 49.073 -34.844 -53.002 1.00 75.62 191 ASP A O 1
ATOM 1504 N N . VAL A 1 192 ? 50.354 -36.625 -53.459 1.00 83.94 192 VAL A N 1
ATOM 1505 C CA . VAL A 1 192 ? 50.355 -36.428 -54.920 1.00 83.94 192 VAL A CA 1
ATOM 1506 C C . VAL A 1 192 ? 48.982 -36.763 -55.497 1.00 83.94 192 VAL A C 1
ATOM 1508 O O . VAL A 1 192 ? 48.462 -36.030 -56.340 1.00 83.94 192 VAL A O 1
ATOM 1511 N N . VAL A 1 193 ? 48.358 -37.838 -55.009 1.00 85.38 193 VAL A N 1
ATOM 1512 C CA . VAL A 1 193 ? 47.001 -38.235 -55.406 1.00 85.38 193 VAL A CA 1
ATOM 1513 C C . VAL A 1 193 ? 45.982 -37.172 -54.986 1.00 85.38 193 VAL A C 1
ATOM 1515 O O . VAL A 1 193 ? 45.103 -36.822 -55.775 1.00 85.38 193 VAL A O 1
ATOM 1518 N N . GLY A 1 194 ? 46.112 -36.621 -53.776 1.00 82.56 194 GLY A N 1
ATOM 1519 C CA . GLY A 1 194 ? 45.267 -35.537 -53.276 1.00 82.56 194 GLY A CA 1
ATOM 1520 C C . GLY A 1 194 ? 45.371 -34.273 -54.130 1.00 82.56 194 GLY A C 1
ATOM 1521 O O . GLY A 1 194 ? 44.351 -33.771 -54.607 1.00 82.56 194 GLY A O 1
ATOM 1522 N N . ALA A 1 195 ? 46.596 -33.810 -54.396 1.00 81.31 195 ALA A N 1
ATOM 1523 C CA . ALA A 1 195 ? 46.836 -32.629 -55.222 1.00 81.31 195 ALA A CA 1
ATOM 1524 C C . ALA A 1 195 ? 46.357 -32.823 -56.674 1.00 81.31 195 ALA A C 1
ATOM 1526 O O . ALA A 1 195 ? 45.704 -31.940 -57.230 1.00 81.31 195 ALA A O 1
ATOM 1527 N N . ARG A 1 196 ? 46.576 -34.000 -57.283 1.00 85.38 196 ARG A N 1
ATOM 1528 C CA . ARG A 1 196 ? 46.076 -34.306 -58.640 1.00 85.38 196 ARG A CA 1
ATOM 1529 C C . ARG A 1 196 ? 44.550 -34.312 -58.722 1.00 85.38 196 ARG A C 1
ATOM 1531 O O . ARG A 1 196 ? 44.005 -33.741 -59.663 1.00 85.38 196 ARG A O 1
ATOM 1538 N N . ARG A 1 197 ? 43.856 -34.879 -57.729 1.00 86.12 197 ARG A N 1
ATOM 1539 C CA . ARG A 1 197 ? 42.383 -34.826 -57.655 1.00 86.12 197 ARG A CA 1
ATOM 1540 C C . ARG A 1 197 ? 41.867 -33.392 -57.542 1.00 86.12 197 ARG A C 1
ATOM 1542 O O . ARG A 1 197 ? 40.861 -33.051 -58.156 1.00 86.12 197 ARG A O 1
ATOM 1549 N N . GLN A 1 198 ? 42.552 -32.538 -56.781 1.00 81.44 198 GLN A N 1
ATOM 1550 C CA . GLN A 1 198 ? 42.193 -31.121 -56.678 1.00 81.44 198 GLN A CA 1
ATOM 1551 C C . GLN A 1 198 ? 42.409 -30.376 -58.002 1.00 81.44 198 GLN A C 1
ATOM 1553 O O . GLN A 1 198 ? 41.524 -29.632 -58.420 1.00 81.44 198 GLN A O 1
ATOM 1558 N N . ILE A 1 199 ? 43.521 -30.630 -58.701 1.00 86.38 199 ILE A N 1
ATOM 1559 C CA . ILE A 1 199 ? 43.774 -30.079 -60.042 1.00 86.38 199 ILE A CA 1
ATOM 1560 C C . ILE A 1 199 ? 42.681 -30.515 -61.024 1.00 86.38 199 ILE A C 1
ATOM 1562 O O . ILE A 1 199 ? 42.175 -29.690 -61.781 1.00 86.38 199 ILE A O 1
ATOM 1566 N N . GLU A 1 200 ? 42.297 -31.792 -61.013 1.00 87.25 200 GLU A N 1
ATOM 1567 C CA . GLU A 1 200 ? 41.260 -32.328 -61.898 1.00 87.25 200 GLU A CA 1
ATOM 1568 C C . GLU A 1 200 ? 39.897 -31.677 -61.639 1.00 87.25 200 GLU A C 1
ATOM 1570 O O . GLU A 1 200 ? 39.238 -31.234 -62.579 1.00 87.25 200 GLU A O 1
ATOM 1575 N N . ASN A 1 201 ? 39.513 -31.520 -60.370 1.00 85.00 201 ASN A N 1
ATOM 1576 C CA . ASN A 1 201 ? 38.277 -30.836 -59.995 1.00 85.00 201 ASN A CA 1
ATOM 1577 C C . ASN A 1 201 ? 38.269 -29.368 -60.445 1.00 85.00 201 ASN A C 1
ATOM 1579 O O . ASN A 1 201 ? 37.270 -28.897 -60.990 1.00 85.00 201 ASN A O 1
ATOM 1583 N N . LEU A 1 202 ? 39.379 -28.648 -60.255 1.00 82.56 202 LEU A N 1
ATOM 1584 C CA . LEU A 1 202 ? 39.502 -27.250 -60.681 1.00 82.56 202 LEU A CA 1
ATOM 1585 C C . LEU A 1 202 ? 39.467 -27.116 -62.212 1.00 82.56 202 LEU A C 1
ATOM 1587 O O . LEU A 1 202 ? 38.770 -26.243 -62.730 1.00 82.56 202 LEU A O 1
ATOM 1591 N N . LYS A 1 203 ? 40.125 -28.021 -62.948 1.00 83.62 203 LYS A N 1
ATOM 1592 C CA . LYS A 1 203 ? 40.068 -28.072 -64.421 1.00 83.62 203 LYS A CA 1
ATOM 1593 C C . LYS A 1 203 ? 38.667 -28.422 -64.930 1.00 83.62 203 LYS A C 1
ATOM 1595 O O . LYS A 1 203 ? 38.197 -27.823 -65.896 1.00 83.62 203 LYS A O 1
ATOM 1600 N N . ALA A 1 204 ? 37.967 -29.350 -64.277 1.00 82.19 204 ALA A N 1
ATOM 1601 C CA . ALA A 1 204 ? 36.592 -29.702 -64.626 1.00 82.19 204 ALA A CA 1
ATOM 1602 C C . ALA A 1 204 ? 35.632 -28.517 -64.433 1.00 82.19 204 ALA A C 1
ATOM 1604 O O . ALA A 1 204 ? 34.769 -28.283 -65.282 1.00 82.19 204 ALA A O 1
ATOM 1605 N N . GLN A 1 205 ? 35.813 -27.736 -63.363 1.00 77.69 205 GLN A N 1
ATOM 1606 C CA . GLN A 1 205 ? 35.054 -26.505 -63.130 1.00 77.69 205 GLN A CA 1
ATOM 1607 C C . GLN A 1 205 ? 35.345 -25.440 -64.193 1.00 77.69 205 GLN A C 1
ATOM 1609 O O . GLN A 1 205 ? 34.403 -24.850 -64.714 1.00 77.69 205 GLN A O 1
ATOM 1614 N N . GLU A 1 206 ? 36.609 -25.245 -64.581 1.00 76.81 206 GLU A N 1
ATOM 1615 C CA . GLU A 1 206 ? 36.971 -24.337 -65.679 1.00 76.81 206 GLU A CA 1
ATOM 1616 C C . GLU A 1 206 ? 36.301 -24.735 -67.003 1.00 76.81 206 GLU A C 1
ATOM 1618 O O . GLU A 1 206 ? 35.758 -23.893 -67.718 1.00 76.81 206 GLU A O 1
ATOM 1623 N N . VAL A 1 207 ? 36.306 -26.028 -67.342 1.00 76.44 207 VAL A N 1
ATOM 1624 C CA . VAL A 1 207 ? 35.677 -26.520 -68.577 1.00 76.44 207 VAL A CA 1
ATOM 1625 C C . VAL A 1 207 ? 34.156 -26.366 -68.517 1.00 76.44 207 VAL A C 1
ATOM 1627 O O . VAL A 1 207 ? 33.541 -26.017 -69.528 1.00 76.44 207 VAL A O 1
ATOM 1630 N N . ALA A 1 208 ? 33.538 -26.599 -67.357 1.00 75.19 208 ALA A N 1
ATOM 1631 C CA . ALA A 1 208 ? 32.107 -26.387 -67.160 1.00 75.19 208 ALA A CA 1
ATOM 1632 C C . ALA A 1 208 ? 31.727 -24.905 -67.309 1.00 75.19 208 ALA A C 1
ATOM 1634 O O . ALA A 1 208 ? 30.782 -24.590 -68.031 1.00 75.19 208 ALA A O 1
ATOM 1635 N N . GLU A 1 209 ? 32.502 -23.994 -66.720 1.00 68.69 209 GLU A N 1
ATOM 1636 C CA . GLU A 1 209 ? 32.297 -22.546 -66.830 1.00 68.69 209 GLU A CA 1
ATOM 1637 C C . GLU A 1 209 ? 32.536 -22.040 -68.255 1.00 68.69 209 GLU A C 1
ATOM 1639 O O . GLU A 1 209 ? 31.732 -21.266 -68.769 1.00 68.69 209 GLU A O 1
ATOM 1644 N N . ARG A 1 210 ? 33.561 -22.539 -68.961 1.00 69.94 210 ARG A N 1
ATOM 1645 C CA . ARG A 1 210 ? 33.785 -22.213 -70.382 1.00 69.94 210 ARG A CA 1
ATOM 1646 C C . ARG A 1 210 ? 32.650 -22.715 -71.277 1.00 69.94 210 ARG A C 1
ATOM 1648 O O . ARG A 1 210 ? 32.259 -22.012 -72.205 1.00 69.94 210 ARG A O 1
ATOM 1655 N N . LYS A 1 211 ? 32.084 -23.896 -71.000 1.00 69.12 211 LYS A N 1
ATOM 1656 C CA . LYS A 1 211 ? 30.906 -24.414 -71.723 1.00 69.12 211 LYS A CA 1
ATOM 1657 C C . LYS A 1 211 ? 29.645 -23.598 -71.427 1.00 69.12 211 LYS A C 1
ATOM 1659 O O . LYS A 1 211 ? 28.868 -23.354 -72.344 1.00 69.12 211 LYS A O 1
ATOM 1664 N N . GLN A 1 212 ? 29.464 -23.133 -70.191 1.00 61.25 212 GLN A N 1
ATOM 1665 C CA . GLN A 1 212 ? 28.360 -22.243 -69.817 1.00 61.25 212 GLN A CA 1
ATOM 1666 C C . GLN A 1 212 ? 28.515 -20.838 -70.425 1.00 61.25 212 GLN A C 1
ATOM 1668 O O . GLN A 1 212 ? 27.535 -20.273 -70.904 1.00 61.25 212 GLN A O 1
ATOM 1673 N N . ALA A 1 213 ? 29.741 -20.315 -70.506 1.00 57.47 213 ALA A N 1
ATOM 1674 C CA . ALA A 1 213 ? 30.053 -19.040 -71.153 1.00 57.47 213 ALA A CA 1
ATOM 1675 C C . ALA A 1 213 ? 29.929 -19.096 -72.689 1.00 57.47 213 ALA A C 1
ATOM 1677 O O . ALA A 1 213 ? 29.593 -18.095 -73.315 1.00 57.47 213 ALA A O 1
ATOM 1678 N N . ALA A 1 214 ? 30.157 -20.260 -73.309 1.00 56.47 214 ALA A N 1
ATOM 1679 C CA . ALA A 1 214 ? 29.953 -20.470 -74.746 1.00 56.47 214 ALA A CA 1
ATOM 1680 C C . ALA A 1 214 ? 28.475 -20.692 -75.137 1.00 56.47 214 ALA A C 1
ATOM 1682 O O . ALA A 1 214 ? 28.127 -20.529 -76.304 1.00 56.47 214 ALA A O 1
ATOM 1683 N N . ALA A 1 215 ? 27.609 -21.049 -74.179 1.00 55.28 215 ALA A N 1
ATOM 1684 C CA . ALA A 1 215 ? 26.175 -21.273 -74.387 1.00 55.28 215 ALA A CA 1
ATOM 1685 C C . ALA A 1 215 ? 25.308 -20.014 -74.178 1.00 55.28 215 ALA A C 1
ATOM 1687 O O . ALA A 1 215 ? 24.098 -20.064 -74.396 1.00 55.28 215 ALA A O 1
ATOM 1688 N N . GLN A 1 216 ? 25.904 -18.883 -73.783 1.00 46.94 216 GLN A N 1
ATOM 1689 C CA . GLN A 1 216 ? 25.220 -17.591 -73.716 1.00 46.94 216 GLN A CA 1
ATOM 1690 C C . GLN A 1 216 ? 25.602 -16.729 -74.931 1.00 46.94 216 GLN A C 1
ATOM 1692 O O . GLN A 1 216 ? 26.792 -16.532 -75.194 1.00 46.94 216 GLN A O 1
ATOM 1697 N N . PRO A 1 217 ? 24.633 -16.194 -75.699 1.00 41.69 217 PRO A N 1
ATOM 1698 C CA . PRO A 1 217 ? 24.943 -15.239 -76.751 1.00 41.69 217 PRO A CA 1
ATOM 1699 C C . PRO A 1 217 ? 25.538 -13.980 -76.115 1.00 41.69 217 PRO A C 1
ATOM 1701 O O . PRO A 1 217 ? 24.990 -13.442 -75.157 1.00 41.69 217 PRO A O 1
ATOM 1704 N N . LYS A 1 218 ? 26.670 -13.519 -76.660 1.00 50.41 218 LYS A N 1
ATOM 1705 C CA . LYS A 1 218 ? 27.348 -12.272 -76.283 1.00 50.41 218 LYS A CA 1
ATOM 1706 C C . LYS A 1 218 ? 26.389 -11.084 -76.409 1.00 50.41 218 LYS A C 1
ATOM 1708 O O . LYS A 1 218 ? 26.313 -10.452 -77.460 1.00 50.41 218 LYS A O 1
ATOM 1713 N N . SER A 1 219 ? 25.683 -10.759 -75.336 1.00 35.91 219 SER A N 1
ATOM 1714 C CA . SER A 1 219 ? 24.997 -9.486 -75.172 1.00 35.91 219 SER A CA 1
ATOM 1715 C C . SER A 1 219 ? 25.917 -8.511 -74.449 1.00 35.91 219 SER A C 1
ATOM 1717 O O . SER A 1 219 ? 26.320 -8.755 -73.319 1.00 35.91 219 SER A O 1
ATOM 1719 N N . ALA A 1 220 ? 26.181 -7.406 -75.145 1.00 38.19 220 ALA A N 1
ATOM 1720 C CA . ALA A 1 220 ? 26.685 -6.130 -74.656 1.00 38.19 220 ALA A CA 1
ATOM 1721 C C . ALA A 1 220 ? 28.083 -6.107 -74.011 1.00 38.19 220 ALA A C 1
ATOM 1723 O O . ALA A 1 220 ? 28.346 -6.662 -72.953 1.00 38.19 220 ALA A O 1
ATOM 1724 N N . LYS A 1 221 ? 28.959 -5.334 -74.669 1.00 40.19 221 LYS A N 1
ATOM 1725 C CA . LYS A 1 221 ? 30.069 -4.569 -74.087 1.00 40.19 221 LYS A CA 1
ATOM 1726 C C . LYS A 1 221 ? 29.767 -4.193 -72.632 1.00 40.19 221 LYS A C 1
ATOM 1728 O O . LYS A 1 221 ? 29.050 -3.234 -72.369 1.00 40.19 221 LYS A O 1
ATOM 1733 N N . GLN A 1 222 ? 30.338 -4.949 -71.709 1.00 37.09 222 GLN A N 1
ATOM 1734 C CA . GLN A 1 222 ? 30.501 -4.513 -70.341 1.00 37.09 222 GLN A CA 1
ATOM 1735 C C . GLN A 1 222 ? 31.840 -3.788 -70.321 1.00 37.09 222 GLN A C 1
ATOM 1737 O O . GLN A 1 222 ? 32.896 -4.402 -70.478 1.00 37.09 222 GLN A O 1
ATOM 1742 N N . GLU A 1 223 ? 31.778 -2.459 -70.260 1.00 34.62 223 GLU A N 1
ATOM 1743 C CA . GLU A 1 223 ? 32.914 -1.646 -69.854 1.00 34.62 223 GLU A CA 1
ATOM 1744 C C . GLU A 1 223 ? 33.450 -2.252 -68.561 1.00 34.62 223 GLU A C 1
ATOM 1746 O O . GLU A 1 223 ? 32.777 -2.262 -67.531 1.00 34.62 223 GLU A O 1
ATOM 1751 N N . SER A 1 224 ? 34.639 -2.838 -68.641 1.00 38.78 224 SER A N 1
ATOM 1752 C CA . SER A 1 224 ? 35.372 -3.318 -67.486 1.00 38.78 224 SER A CA 1
ATOM 1753 C C . SER A 1 224 ? 35.853 -2.103 -66.696 1.00 38.78 224 SER A C 1
ATOM 1755 O O . SER A 1 224 ? 37.015 -1.704 -66.784 1.00 38.78 224 SER A O 1
ATOM 1757 N N . THR A 1 225 ? 34.964 -1.497 -65.912 1.00 42.25 225 THR A N 1
ATOM 1758 C CA . THR A 1 225 ? 35.395 -0.951 -64.631 1.00 42.25 225 THR A CA 1
ATOM 1759 C C . THR A 1 225 ? 35.932 -2.150 -63.853 1.00 42.25 225 THR A C 1
ATOM 1761 O O . THR A 1 225 ? 35.249 -3.164 -63.708 1.00 42.25 225 THR A O 1
ATOM 1764 N N . GLY A 1 226 ? 37.222 -2.113 -63.500 1.00 45.94 226 GLY A N 1
ATOM 1765 C CA . GLY A 1 226 ? 37.906 -3.234 -62.848 1.00 45.94 226 GLY A CA 1
ATOM 1766 C C . GLY A 1 226 ? 37.121 -3.758 -61.637 1.00 45.94 226 GLY A C 1
ATOM 1767 O O . GLY A 1 226 ? 36.297 -3.015 -61.094 1.00 45.94 226 GLY A O 1
ATOM 1768 N N . PRO A 1 227 ? 37.345 -5.018 -61.211 1.00 47.88 227 PRO A N 1
ATOM 1769 C CA . PRO A 1 227 ? 36.572 -5.643 -60.143 1.00 47.88 227 PRO A CA 1
ATOM 1770 C C . PRO A 1 227 ? 36.578 -4.725 -58.921 1.00 47.88 227 PRO A C 1
ATOM 1772 O O . PRO A 1 227 ? 37.592 -4.528 -58.258 1.00 47.88 227 PRO A O 1
ATOM 1775 N N . THR A 1 228 ? 35.444 -4.075 -58.687 1.00 56.12 228 THR A N 1
ATOM 1776 C CA . THR A 1 228 ? 35.273 -3.160 -57.572 1.00 56.12 228 THR A CA 1
ATOM 1777 C C . THR A 1 228 ? 34.916 -4.039 -56.391 1.00 56.12 228 THR A C 1
ATOM 1779 O O . THR A 1 228 ? 33.790 -4.520 -56.283 1.00 56.12 228 THR A O 1
ATOM 1782 N N . GLN A 1 229 ? 35.910 -4.350 -55.567 1.00 66.81 229 GLN A N 1
ATOM 1783 C CA . GLN A 1 229 ? 35.713 -5.217 -54.418 1.00 66.81 229 GLN A CA 1
ATOM 1784 C C . GLN A 1 229 ? 35.136 -4.386 -53.266 1.00 66.81 229 GLN A C 1
ATOM 1786 O O . GLN A 1 229 ? 35.587 -3.266 -53.000 1.00 66.81 229 GLN A O 1
ATOM 1791 N N . ALA A 1 230 ? 34.116 -4.927 -52.594 1.00 73.50 230 ALA A N 1
ATOM 1792 C CA . ALA A 1 230 ? 33.541 -4.304 -51.409 1.00 73.50 230 ALA A CA 1
ATOM 1793 C C . ALA A 1 230 ? 34.624 -4.155 -50.334 1.00 73.50 230 ALA A C 1
ATOM 1795 O O . ALA A 1 230 ? 35.359 -5.103 -50.048 1.00 73.50 230 ALA A O 1
ATOM 1796 N N . ASN A 1 231 ? 34.727 -2.967 -49.742 1.00 79.81 231 ASN A N 1
ATOM 1797 C CA . ASN A 1 231 ? 35.715 -2.705 -48.707 1.00 79.81 231 ASN A CA 1
ATOM 1798 C C . ASN A 1 231 ? 35.342 -3.479 -47.422 1.00 79.81 231 ASN A C 1
ATOM 1800 O O . ASN A 1 231 ? 34.300 -3.183 -46.828 1.00 79.81 231 ASN A O 1
ATOM 1804 N N . PRO A 1 232 ? 36.159 -4.437 -46.944 1.00 84.31 232 PRO A N 1
ATOM 1805 C CA . PRO A 1 232 ? 35.829 -5.228 -45.755 1.00 84.31 232 PRO A CA 1
ATOM 1806 C C . PRO A 1 232 ? 35.688 -4.368 -44.489 1.00 84.31 232 PRO A C 1
ATOM 1808 O O . PRO A 1 232 ? 34.865 -4.674 -43.629 1.00 84.31 232 PRO A O 1
ATOM 1811 N N . VAL A 1 233 ? 36.416 -3.248 -44.404 1.00 86.62 233 VAL A N 1
ATOM 1812 C CA . VAL A 1 233 ? 36.320 -2.289 -43.288 1.00 86.62 233 VAL A CA 1
ATOM 1813 C C . VAL A 1 233 ? 34.949 -1.607 -43.268 1.00 86.62 233 VAL A C 1
ATOM 1815 O O . VAL A 1 233 ? 34.367 -1.406 -42.207 1.00 86.62 233 VAL A O 1
ATOM 1818 N N . TYR A 1 234 ? 34.393 -1.296 -44.441 1.00 87.75 234 TYR A N 1
ATOM 1819 C CA . TYR A 1 234 ? 33.061 -0.700 -44.552 1.00 87.75 234 TYR A CA 1
ATOM 1820 C C . TYR A 1 234 ? 31.967 -1.662 -44.064 1.00 87.75 234 TYR A C 1
ATOM 1822 O O . TYR A 1 234 ? 31.044 -1.250 -43.362 1.00 87.75 234 TYR A O 1
ATOM 1830 N N . VAL A 1 235 ? 32.082 -2.951 -44.404 1.00 88.62 235 VAL A N 1
ATOM 1831 C CA . VAL A 1 235 ? 31.130 -3.987 -43.971 1.00 88.62 235 VAL A CA 1
ATOM 1832 C C . VAL A 1 235 ? 31.182 -4.187 -42.451 1.00 88.62 235 VAL A C 1
ATOM 1834 O O . VAL A 1 235 ? 30.126 -4.233 -41.819 1.00 88.62 235 VAL A O 1
ATOM 1837 N N . ASP A 1 236 ? 32.378 -4.223 -41.854 1.00 90.06 236 ASP A N 1
ATOM 1838 C CA . ASP A 1 236 ? 32.555 -4.313 -40.395 1.00 90.06 236 ASP A CA 1
ATOM 1839 C C . ASP A 1 236 ? 31.955 -3.098 -39.664 1.00 90.06 236 ASP A C 1
ATOM 1841 O O . ASP A 1 236 ? 31.134 -3.260 -38.760 1.00 90.06 236 ASP A O 1
ATOM 1845 N N . LEU A 1 237 ? 32.273 -1.870 -40.096 1.00 89.38 237 LEU A N 1
ATOM 1846 C CA . LEU A 1 237 ? 31.709 -0.654 -39.490 1.00 89.38 237 LEU A CA 1
ATOM 1847 C C . LEU A 1 237 ? 30.181 -0.610 -39.604 1.00 89.38 237 LEU A C 1
ATOM 1849 O O . LEU A 1 237 ? 29.506 -0.184 -38.666 1.00 89.38 237 LEU A O 1
ATOM 1853 N N . ARG A 1 238 ? 29.625 -1.068 -40.732 1.00 90.88 238 ARG A N 1
ATOM 1854 C CA . ARG A 1 238 ? 28.176 -1.155 -40.922 1.00 90.88 238 ARG A CA 1
ATOM 1855 C C . ARG A 1 238 ? 27.541 -2.170 -39.972 1.00 90.88 238 ARG A C 1
ATOM 1857 O O . ARG A 1 238 ? 26.497 -1.860 -39.407 1.00 90.88 238 ARG A O 1
ATOM 1864 N N . SER A 1 239 ? 28.167 -3.328 -39.757 1.00 92.75 239 SER A N 1
ATOM 1865 C CA . SER A 1 239 ? 27.705 -4.314 -38.768 1.00 92.75 239 SER A CA 1
ATOM 1866 C C . SER A 1 239 ? 27.679 -3.716 -37.362 1.00 92.75 239 SER A C 1
ATOM 1868 O O . SER A 1 239 ? 26.645 -3.738 -36.703 1.00 92.75 239 SER A O 1
ATOM 1870 N N . ARG A 1 240 ? 28.774 -3.072 -36.939 1.00 93.75 240 ARG A N 1
ATOM 1871 C CA . ARG A 1 240 ? 28.860 -2.427 -35.617 1.00 93.75 240 ARG A CA 1
ATOM 1872 C C . ARG A 1 240 ? 27.828 -1.314 -35.433 1.00 93.75 240 ARG A C 1
ATOM 1874 O O . ARG A 1 240 ? 27.356 -1.084 -34.321 1.00 93.75 240 ARG A O 1
ATOM 1881 N N . LEU A 1 241 ? 27.492 -0.597 -36.506 1.00 94.62 241 LEU A N 1
ATOM 1882 C CA . LEU A 1 241 ? 26.446 0.424 -36.484 1.00 94.62 241 LEU A CA 1
ATOM 1883 C C . LEU A 1 241 ? 25.065 -0.206 -36.266 1.00 94.62 241 LEU A C 1
ATOM 1885 O O . LEU A 1 241 ? 24.322 0.282 -35.417 1.00 94.62 241 LEU A O 1
ATOM 1889 N N . PHE A 1 242 ? 24.756 -1.310 -36.956 1.00 94.44 242 PHE A N 1
ATOM 1890 C CA . PHE A 1 242 ? 23.525 -2.072 -36.719 1.00 94.44 242 PHE A CA 1
ATOM 1891 C C . PHE A 1 242 ? 23.432 -2.589 -35.281 1.00 94.44 242 PHE A C 1
ATOM 1893 O O . PHE A 1 242 ? 22.373 -2.460 -34.668 1.00 94.44 242 PHE A O 1
ATOM 1900 N N . ASP A 1 243 ? 24.532 -3.091 -34.717 1.00 95.62 243 ASP A N 1
ATOM 1901 C CA . ASP A 1 243 ? 24.569 -3.535 -33.319 1.00 95.62 243 ASP A CA 1
ATOM 1902 C C . ASP A 1 243 ? 24.236 -2.381 -32.358 1.00 95.62 243 ASP A C 1
ATOM 1904 O O . ASP A 1 243 ? 23.455 -2.549 -31.419 1.00 95.62 243 ASP A O 1
ATOM 1908 N N . LYS A 1 244 ? 24.770 -1.176 -32.616 1.00 96.19 244 LYS A N 1
ATOM 1909 C CA . LYS A 1 244 ? 24.473 0.013 -31.801 1.00 96.19 244 LYS A CA 1
ATOM 1910 C C . LYS A 1 244 ? 23.045 0.517 -31.971 1.00 96.19 244 LYS A C 1
ATOM 1912 O O . LYS A 1 244 ? 22.453 0.961 -30.990 1.00 96.19 244 LYS A O 1
ATOM 1917 N N . ASP A 1 245 ? 22.472 0.449 -33.169 1.00 95.88 245 ASP A N 1
ATOM 1918 C CA . ASP A 1 245 ? 21.061 0.791 -33.373 1.00 95.88 245 ASP A CA 1
ATOM 1919 C C . ASP A 1 245 ? 20.125 -0.199 -32.666 1.00 95.88 245 ASP A C 1
ATOM 1921 O O . ASP A 1 245 ? 19.154 0.226 -32.036 1.00 95.88 245 ASP A O 1
ATOM 1925 N N . ALA A 1 246 ? 20.446 -1.496 -32.689 1.00 96.94 246 ALA A N 1
ATOM 1926 C CA . ALA A 1 246 ? 19.711 -2.510 -31.936 1.00 96.94 246 ALA A CA 1
ATOM 1927 C C . ALA A 1 246 ? 19.803 -2.273 -30.417 1.00 96.94 246 ALA A C 1
ATOM 1929 O O . ALA A 1 246 ? 18.793 -2.347 -29.715 1.00 96.94 246 ALA A O 1
ATOM 1930 N N . GLU A 1 247 ? 20.985 -1.915 -29.909 1.00 96.25 247 GLU A N 1
ATOM 1931 C CA . GLU A 1 247 ? 21.190 -1.560 -28.500 1.00 96.25 247 GLU A CA 1
ATOM 1932 C C . GLU A 1 247 ? 20.365 -0.329 -28.091 1.00 96.25 247 GLU A C 1
ATOM 1934 O O . GLU A 1 247 ? 19.678 -0.352 -27.069 1.00 96.25 247 GLU A O 1
ATOM 1939 N N . ILE A 1 248 ? 20.357 0.731 -28.907 1.00 98.31 248 ILE A N 1
ATOM 1940 C CA . ILE A 1 248 ? 19.538 1.930 -28.661 1.00 98.31 248 ILE A CA 1
ATOM 1941 C C . ILE A 1 248 ? 18.044 1.580 -28.673 1.00 98.31 248 ILE A C 1
ATOM 1943 O O . ILE A 1 248 ? 17.296 2.050 -27.813 1.00 98.31 248 ILE A O 1
ATOM 1947 N N . ALA A 1 249 ? 17.588 0.745 -29.609 1.00 97.81 249 ALA A N 1
ATOM 1948 C CA . ALA A 1 249 ? 16.198 0.293 -29.657 1.00 97.81 249 ALA A CA 1
ATOM 1949 C C . ALA A 1 249 ? 15.806 -0.494 -28.389 1.00 97.81 249 ALA A C 1
ATOM 1951 O O . ALA A 1 249 ? 14.746 -0.258 -27.807 1.00 97.81 249 ALA A O 1
ATOM 1952 N N . ALA A 1 250 ? 16.685 -1.369 -27.895 1.00 97.75 250 ALA A N 1
ATOM 1953 C CA . ALA A 1 250 ? 16.454 -2.101 -26.652 1.00 97.75 250 ALA A CA 1
ATOM 1954 C C . ALA A 1 250 ? 16.404 -1.164 -25.429 1.00 97.75 250 ALA A C 1
ATOM 1956 O O . ALA A 1 250 ? 15.479 -1.245 -24.617 1.00 97.75 250 ALA A O 1
ATOM 1957 N N . LEU A 1 251 ? 17.358 -0.234 -25.315 1.00 98.25 251 LEU A N 1
ATOM 1958 C CA . LEU A 1 251 ? 17.424 0.735 -24.215 1.00 98.25 251 LEU A CA 1
ATOM 1959 C C . LEU A 1 251 ? 16.234 1.701 -24.214 1.00 98.25 251 LEU A C 1
ATOM 1961 O O . LEU A 1 251 ? 15.677 1.985 -23.158 1.00 98.25 251 LEU A O 1
ATOM 1965 N N . THR A 1 252 ? 15.798 2.173 -25.383 1.00 98.06 252 THR A N 1
ATOM 1966 C CA . THR A 1 252 ? 14.604 3.031 -25.504 1.00 98.06 252 THR A CA 1
ATOM 1967 C C . THR A 1 252 ? 13.333 2.297 -25.085 1.00 98.06 252 THR A C 1
ATOM 1969 O O . THR A 1 252 ? 12.524 2.864 -24.349 1.00 98.06 252 THR A O 1
ATOM 1972 N N . SER A 1 253 ? 13.175 1.029 -25.483 1.00 98.06 253 SER A N 1
ATOM 1973 C CA . SER A 1 253 ? 12.061 0.191 -25.028 1.00 98.06 253 SER A CA 1
ATOM 1974 C C . SER A 1 253 ? 12.095 -0.017 -23.513 1.00 98.06 253 SER A C 1
ATOM 1976 O O . SER A 1 253 ? 11.060 0.095 -22.856 1.00 98.06 253 SER A O 1
ATOM 1978 N N . ARG A 1 254 ? 13.278 -0.275 -22.938 1.00 97.62 254 ARG A N 1
ATOM 1979 C CA . ARG A 1 254 ? 13.443 -0.422 -21.485 1.00 97.62 254 ARG A CA 1
ATOM 1980 C C . ARG A 1 254 ? 13.109 0.871 -20.742 1.00 97.62 254 ARG A C 1
ATOM 1982 O O . ARG A 1 254 ? 12.371 0.822 -19.764 1.00 97.62 254 ARG A O 1
ATOM 1989 N N . ARG A 1 255 ? 13.572 2.025 -21.239 1.00 98.31 255 ARG A N 1
ATOM 1990 C CA . ARG A 1 255 ? 13.236 3.344 -20.679 1.00 98.31 255 ARG A CA 1
ATOM 1991 C C . ARG A 1 255 ? 11.724 3.556 -20.634 1.00 98.31 255 ARG A C 1
ATOM 1993 O O . ARG A 1 255 ? 11.197 3.963 -19.607 1.00 98.31 255 ARG A O 1
ATOM 2000 N N . ALA A 1 256 ? 11.031 3.252 -21.733 1.00 97.94 256 ALA A N 1
ATOM 2001 C CA . ALA A 1 256 ? 9.581 3.402 -21.826 1.00 97.94 256 ALA A CA 1
ATOM 2002 C C . ALA A 1 256 ? 8.816 2.449 -20.890 1.00 97.94 256 ALA A C 1
ATOM 2004 O O . ALA A 1 256 ? 7.745 2.802 -20.402 1.00 97.94 256 ALA A O 1
ATOM 2005 N N . ALA A 1 257 ? 9.339 1.246 -20.640 1.00 97.75 257 ALA A N 1
ATOM 2006 C CA . ALA A 1 257 ? 8.755 0.322 -19.671 1.00 97.75 257 ALA A CA 1
ATOM 2007 C C . ALA A 1 257 ? 8.901 0.852 -18.234 1.00 97.75 257 ALA A C 1
ATOM 2009 O O . ALA A 1 257 ? 7.901 0.962 -17.529 1.00 97.75 257 ALA A O 1
ATOM 2010 N N . ILE A 1 258 ? 10.114 1.264 -17.845 1.00 97.75 258 ILE A N 1
ATOM 2011 C CA . ILE A 1 258 ? 10.390 1.811 -16.506 1.00 97.75 258 ILE A CA 1
ATOM 2012 C C . ILE A 1 258 ? 9.591 3.096 -16.266 1.00 97.75 258 ILE A C 1
ATOM 2014 O O . ILE A 1 258 ? 9.031 3.275 -15.189 1.00 97.75 258 ILE A O 1
ATOM 2018 N N . SER A 1 259 ? 9.484 3.983 -17.263 1.00 96.50 259 SER A N 1
ATOM 2019 C CA . SER A 1 259 ? 8.708 5.219 -17.113 1.00 96.50 259 SER A CA 1
ATOM 2020 C C . SER A 1 259 ? 7.226 4.935 -16.862 1.00 96.50 259 SER A C 1
ATOM 2022 O O . SER A 1 259 ? 6.642 5.529 -15.965 1.00 96.50 259 SER A O 1
ATOM 2024 N N . ARG A 1 260 ? 6.632 3.974 -17.586 1.00 97.12 260 ARG A N 1
ATOM 2025 C CA . ARG A 1 260 ? 5.240 3.554 -17.353 1.00 97.12 260 ARG A CA 1
ATOM 2026 C C . ARG A 1 260 ? 5.043 2.981 -15.955 1.00 97.12 260 ARG A C 1
ATOM 2028 O O . ARG A 1 260 ? 4.023 3.250 -15.334 1.00 97.12 260 ARG A O 1
ATOM 2035 N N . GLU A 1 261 ? 6.005 2.203 -15.466 1.00 94.31 261 GLU A N 1
ATOM 2036 C CA . GLU A 1 261 ? 5.941 1.649 -14.114 1.00 94.31 261 GLU A CA 1
ATOM 2037 C C . GLU A 1 261 ? 6.028 2.755 -13.053 1.00 94.31 261 GLU A C 1
ATOM 2039 O O . GLU A 1 261 ? 5.260 2.749 -12.095 1.00 94.31 261 GLU A O 1
ATOM 2044 N N . ILE A 1 262 ? 6.898 3.751 -13.249 1.00 94.69 262 ILE A N 1
ATOM 2045 C CA . ILE A 1 262 ? 6.969 4.940 -12.388 1.00 94.69 262 ILE A CA 1
ATOM 2046 C C . ILE A 1 262 ? 5.626 5.682 -12.372 1.00 94.69 262 ILE A C 1
ATOM 2048 O O . ILE A 1 262 ? 5.129 5.984 -11.286 1.00 94.69 262 ILE A O 1
ATOM 2052 N N . ASP A 1 263 ? 5.029 5.933 -13.538 1.00 92.81 263 ASP A N 1
ATOM 2053 C CA . ASP A 1 263 ? 3.746 6.637 -13.656 1.00 92.81 263 ASP A CA 1
ATOM 2054 C C . ASP A 1 263 ? 2.613 5.857 -12.965 1.00 92.81 263 ASP A C 1
ATOM 2056 O O . ASP A 1 263 ? 1.812 6.422 -12.216 1.00 92.81 263 ASP A O 1
ATOM 2060 N N . GLU A 1 264 ? 2.569 4.532 -13.145 1.00 89.12 264 GLU A N 1
ATOM 2061 C CA . GLU A 1 264 ? 1.596 3.665 -12.479 1.00 89.12 264 GLU A CA 1
ATOM 2062 C C . GLU A 1 264 ? 1.750 3.733 -10.953 1.00 89.12 264 GLU A C 1
ATOM 2064 O O . GLU A 1 264 ? 0.765 3.896 -10.228 1.00 89.12 264 GLU A O 1
ATOM 2069 N N . GLN A 1 265 ? 2.982 3.664 -10.450 1.00 86.56 265 GLN A N 1
ATOM 2070 C CA . GLN A 1 265 ? 3.267 3.781 -9.022 1.00 86.56 265 GLN A CA 1
ATOM 2071 C C . GLN A 1 265 ? 2.882 5.164 -8.473 1.00 86.56 265 GLN A C 1
ATOM 2073 O O . GLN A 1 265 ? 2.286 5.259 -7.399 1.00 86.56 265 GLN A O 1
ATOM 2078 N N . GLN A 1 266 ? 3.142 6.241 -9.213 1.00 86.12 266 GLN A N 1
ATOM 2079 C CA . GLN A 1 266 ? 2.732 7.591 -8.819 1.00 86.12 266 GLN A CA 1
ATOM 2080 C C . GLN A 1 266 ? 1.207 7.742 -8.770 1.00 86.12 266 GLN A C 1
ATOM 2082 O O . GLN A 1 266 ? 0.690 8.259 -7.783 1.00 86.12 266 GLN A O 1
ATOM 2087 N N . SER A 1 267 ? 0.478 7.201 -9.749 1.00 84.50 267 SER A N 1
ATOM 2088 C CA . SER A 1 267 ? -0.993 7.229 -9.739 1.00 84.50 267 SER A CA 1
ATOM 2089 C C . SER A 1 267 ? -1.591 6.480 -8.535 1.00 84.50 267 SER A C 1
ATOM 2091 O O . SER A 1 267 ? -2.547 6.940 -7.904 1.00 84.50 267 SER A O 1
ATOM 2093 N N . LYS A 1 268 ? -0.977 5.358 -8.129 1.00 80.75 268 LYS A N 1
ATOM 2094 C CA . LYS A 1 268 ? -1.345 4.641 -6.897 1.00 80.75 268 LYS A CA 1
ATOM 2095 C C . LYS A 1 268 ? -1.073 5.496 -5.658 1.00 80.75 268 LYS A C 1
ATOM 2097 O O . LYS A 1 268 ? -1.896 5.521 -4.747 1.00 80.75 268 LYS A O 1
ATOM 2102 N N . ALA A 1 269 ? 0.032 6.240 -5.639 1.00 77.75 269 ALA A N 1
ATOM 2103 C CA . ALA A 1 269 ? 0.369 7.140 -4.539 1.00 77.75 269 ALA A CA 1
ATOM 2104 C C . ALA A 1 269 ? -0.592 8.323 -4.404 1.00 77.75 269 ALA A C 1
ATOM 2106 O O . ALA A 1 269 ? -0.855 8.740 -3.285 1.00 77.75 269 ALA A O 1
ATOM 2107 N N . GLU A 1 270 ? -1.136 8.847 -5.501 1.00 75.69 270 GLU A N 1
ATOM 2108 C CA . GLU A 1 270 ? -2.119 9.939 -5.461 1.00 75.69 270 GLU A CA 1
ATOM 2109 C C . GLU A 1 270 ? -3.455 9.491 -4.858 1.00 75.69 270 GLU A C 1
ATOM 2111 O O . GLU A 1 270 ? -4.064 10.224 -4.084 1.00 75.69 270 GLU A O 1
ATOM 2116 N N . THR A 1 271 ? -3.880 8.257 -5.141 1.00 75.44 271 THR A N 1
ATOM 2117 C CA . THR A 1 271 ? -5.112 7.677 -4.568 1.00 75.44 271 THR A CA 1
ATOM 2118 C C . THR A 1 271 ? -4.930 7.124 -3.147 1.00 75.44 271 THR A C 1
ATOM 2120 O O . THR A 1 271 ? -5.902 6.916 -2.417 1.00 75.44 271 THR A O 1
ATOM 2123 N N . SER A 1 272 ? -3.686 6.909 -2.709 1.00 78.94 272 SER A N 1
ATOM 2124 C CA . SER A 1 272 ? -3.378 6.298 -1.413 1.00 78.94 272 SER A CA 1
ATOM 2125 C C . SER A 1 272 ? -3.773 7.134 -0.181 1.00 78.94 272 SER A C 1
ATOM 2127 O O . SER A 1 272 ? -4.213 6.517 0.789 1.00 78.94 272 SER A O 1
ATOM 2129 N N . PRO A 1 273 ? -3.608 8.473 -0.124 1.00 81.62 273 PRO A N 1
ATOM 2130 C CA . PRO A 1 273 ? -3.959 9.266 1.053 1.00 81.62 273 PRO A CA 1
ATOM 2131 C C . PRO A 1 273 ? -5.441 9.189 1.413 1.00 81.62 273 PRO A C 1
ATOM 2133 O O . PRO A 1 273 ? -5.772 9.059 2.590 1.00 81.62 273 PRO A O 1
ATOM 2136 N N . GLU A 1 274 ? -6.326 9.221 0.415 1.00 84.19 274 GLU A N 1
ATOM 2137 C CA . GLU A 1 274 ? -7.773 9.111 0.624 1.00 84.19 274 GLU A CA 1
ATOM 2138 C C . GLU A 1 274 ? -8.140 7.728 1.171 1.00 84.19 274 GLU A C 1
ATOM 2140 O O . GLU A 1 274 ? -8.808 7.624 2.201 1.00 84.19 274 GLU A O 1
ATOM 2145 N N . LEU A 1 275 ? -7.594 6.665 0.567 1.00 86.06 275 LEU A N 1
ATOM 2146 C CA . LEU A 1 275 ? -7.761 5.291 1.051 1.00 86.06 275 LEU A CA 1
ATOM 2147 C C . LEU A 1 275 ? -7.183 5.101 2.461 1.00 86.06 275 LEU A C 1
ATOM 2149 O O . LEU A 1 275 ? -7.763 4.407 3.296 1.00 86.06 275 LEU A O 1
ATOM 2153 N N . GLN A 1 276 ? -6.049 5.727 2.769 1.00 82.69 276 GLN A N 1
ATOM 2154 C CA . GLN A 1 276 ? -5.436 5.651 4.092 1.00 82.69 276 GLN A CA 1
ATOM 2155 C C . GLN A 1 276 ? -6.255 6.407 5.145 1.00 82.69 276 GLN A C 1
ATOM 2157 O O . GLN A 1 276 ? -6.377 5.927 6.277 1.00 82.69 276 GLN A O 1
ATOM 2162 N N . ALA A 1 277 ? -6.836 7.554 4.785 1.00 88.31 277 ALA A N 1
ATOM 2163 C CA . ALA A 1 277 ? -7.749 8.297 5.643 1.00 88.31 277 ALA A CA 1
ATOM 2164 C C . ALA A 1 277 ? -9.027 7.492 5.919 1.00 88.31 277 ALA A C 1
ATOM 2166 O O . ALA A 1 277 ? -9.433 7.378 7.077 1.00 88.31 277 ALA A O 1
ATOM 2167 N N . GLU A 1 278 ? -9.614 6.870 4.893 1.00 90.31 278 GLU A N 1
ATOM 2168 C CA . GLU A 1 278 ? -10.789 6.007 5.036 1.00 90.31 278 GLU A CA 1
ATOM 2169 C C . GLU A 1 278 ? -10.488 4.778 5.904 1.00 90.31 278 GLU A C 1
ATOM 2171 O O . GLU A 1 278 ? -11.210 4.516 6.867 1.00 90.31 278 GLU A O 1
ATOM 2176 N N . ARG A 1 279 ? -9.363 4.090 5.669 1.00 89.81 279 ARG A N 1
ATOM 2177 C CA . ARG A 1 279 ? -8.905 2.983 6.525 1.00 89.81 279 ARG A CA 1
ATOM 2178 C C . ARG A 1 279 ? -8.718 3.426 7.973 1.00 89.81 279 ARG A C 1
ATOM 2180 O O . ARG A 1 279 ? -9.144 2.736 8.896 1.00 89.81 279 ARG A O 1
ATOM 2187 N N . SER A 1 280 ? -8.077 4.577 8.190 1.00 89.44 280 SER A N 1
ATOM 2188 C CA . SER A 1 280 ? -7.870 5.110 9.539 1.00 89.44 280 SER A CA 1
ATOM 2189 C C . SER A 1 280 ? -9.193 5.439 10.221 1.00 89.44 280 SER A C 1
ATOM 2191 O O . SER A 1 280 ? -9.311 5.204 11.421 1.00 89.44 280 SER A O 1
ATOM 2193 N N . LYS A 1 281 ? -10.176 5.959 9.480 1.00 94.38 281 LYS A N 1
ATOM 2194 C CA . LYS A 1 281 ? -11.524 6.207 9.988 1.00 94.38 281 LYS A CA 1
ATOM 2195 C C . LYS A 1 281 ? -12.203 4.899 10.395 1.00 94.38 281 LYS A C 1
ATOM 2197 O O . LYS A 1 281 ? -12.625 4.789 11.538 1.00 94.38 281 LYS A O 1
ATOM 2202 N N . LEU A 1 282 ? -12.218 3.893 9.518 1.00 95.00 282 LEU A N 1
ATOM 2203 C CA . LEU A 1 282 ? -12.809 2.582 9.811 1.00 95.00 282 LEU A CA 1
ATOM 2204 C C . LEU A 1 282 ? -12.158 1.901 11.024 1.00 95.00 282 LEU A C 1
ATOM 2206 O O . LEU A 1 282 ? -12.855 1.302 11.841 1.00 95.00 282 LEU A O 1
ATOM 2210 N N . ASN A 1 283 ? -10.836 2.021 11.176 1.00 92.75 283 ASN A N 1
ATOM 2211 C CA . ASN A 1 283 ? -10.126 1.499 12.344 1.00 92.75 283 ASN A CA 1
ATOM 2212 C C . ASN A 1 283 ? -10.514 2.240 13.631 1.00 92.75 283 ASN A C 1
ATOM 2214 O O . ASN A 1 283 ? -10.787 1.590 14.633 1.00 92.75 283 ASN A O 1
ATOM 2218 N N . ARG A 1 284 ? -10.591 3.578 13.604 1.00 95.31 284 ARG A N 1
ATOM 2219 C CA . ARG A 1 284 ? -11.031 4.373 14.764 1.00 95.31 284 ARG A CA 1
ATOM 2220 C C . ARG A 1 284 ? -12.466 4.043 15.163 1.00 95.31 284 ARG A C 1
ATOM 2222 O O . ARG A 1 284 ? -12.732 3.876 16.348 1.00 95.31 284 ARG A O 1
ATOM 2229 N N . ASP A 1 285 ? -13.368 3.926 14.190 1.00 96.31 285 ASP A N 1
ATOM 2230 C CA . ASP A 1 285 ? -14.769 3.576 14.436 1.00 96.31 285 ASP A CA 1
ATOM 2231 C C . ASP A 1 285 ? -14.866 2.191 15.101 1.00 96.31 285 ASP A C 1
ATOM 2233 O O . ASP A 1 285 ? -15.525 2.042 16.130 1.00 96.31 285 ASP A O 1
ATOM 2237 N N . TYR A 1 286 ? -14.135 1.201 14.576 1.00 97.31 286 TYR A N 1
ATOM 2238 C CA . TYR A 1 286 ? -14.027 -0.130 15.179 1.00 97.31 286 TYR A CA 1
ATOM 2239 C C . TYR A 1 286 ? -13.459 -0.082 16.607 1.00 97.31 286 TYR A C 1
ATOM 2241 O O . TYR A 1 286 ? -14.048 -0.668 17.510 1.00 97.31 286 TYR A O 1
ATOM 2249 N N . GLU A 1 287 ? -12.360 0.640 16.843 1.00 96.75 287 GLU A N 1
ATOM 2250 C CA . GLU A 1 287 ? -11.740 0.755 18.172 1.00 96.75 287 GLU A CA 1
ATOM 2251 C C . GLU A 1 287 ? -12.684 1.386 19.203 1.00 96.75 287 GLU A C 1
ATOM 2253 O O . GLU A 1 287 ? -12.711 0.970 20.363 1.00 96.75 287 GLU A O 1
ATOM 2258 N N . VAL A 1 288 ? -13.468 2.389 18.796 1.00 97.88 288 VAL A N 1
ATOM 2259 C CA . VAL A 1 288 ? -14.463 3.030 19.665 1.00 97.88 288 VAL A CA 1
ATOM 2260 C C . VAL A 1 288 ? -15.577 2.046 20.021 1.00 97.88 288 VAL A C 1
ATOM 2262 O O . VAL A 1 288 ? -15.898 1.910 21.203 1.00 97.88 288 VAL A O 1
ATOM 2265 N N . ILE A 1 289 ? -16.136 1.339 19.034 1.00 97.25 289 ILE A N 1
ATOM 2266 C CA . ILE A 1 289 ? -17.196 0.340 19.249 1.00 97.25 289 ILE A CA 1
ATOM 2267 C C . ILE A 1 289 ? -16.681 -0.796 20.136 1.00 97.25 289 ILE A C 1
ATOM 2269 O O . ILE A 1 289 ? -17.321 -1.137 21.129 1.00 97.25 289 ILE A O 1
ATOM 2273 N N . GLN A 1 290 ? -15.490 -1.324 19.844 1.00 97.75 290 GLN A N 1
ATOM 2274 C CA . GLN A 1 290 ? -14.857 -2.389 20.617 1.00 97.75 290 GLN A CA 1
ATOM 2275 C C . GLN A 1 290 ? -14.636 -1.969 22.075 1.00 97.75 290 GLN A C 1
ATOM 2277 O O . GLN A 1 290 ? -14.946 -2.729 22.993 1.00 97.75 290 GLN A O 1
ATOM 2282 N N . ARG A 1 291 ? -14.134 -0.748 22.309 1.00 98.06 291 ARG A N 1
ATOM 2283 C CA . ARG A 1 291 ? -13.933 -0.223 23.665 1.00 98.06 291 ARG A CA 1
ATOM 2284 C C . ARG A 1 291 ? -15.255 -0.102 24.417 1.00 98.06 291 ARG A C 1
ATOM 2286 O O . ARG A 1 291 ? -15.330 -0.514 25.569 1.00 98.06 291 ARG A O 1
ATOM 2293 N N . LYS A 1 292 ? -16.304 0.420 23.773 1.00 97.06 292 LYS A N 1
ATOM 2294 C CA . LYS A 1 292 ? -17.635 0.539 24.386 1.00 97.06 292 LYS A CA 1
ATOM 2295 C C . LYS A 1 292 ? -18.258 -0.811 24.707 1.00 97.06 292 LYS A C 1
ATOM 2297 O O . LYS A 1 292 ? -18.772 -0.985 25.807 1.00 97.06 292 LYS A O 1
ATOM 2302 N N . TYR A 1 293 ? -18.124 -1.779 23.812 1.00 97.88 293 TYR A N 1
ATOM 2303 C CA . TYR A 1 293 ? -18.543 -3.153 24.060 1.00 97.88 293 TYR A CA 1
ATOM 2304 C C . TYR A 1 293 ? -17.833 -3.757 25.287 1.00 97.88 293 TYR A C 1
ATOM 2306 O O . TYR A 1 293 ? -18.480 -4.294 26.186 1.00 97.88 293 TYR A O 1
ATOM 2314 N N . GLN A 1 294 ? -16.510 -3.592 25.391 1.00 97.62 294 GLN A N 1
ATOM 2315 C CA . GLN A 1 294 ? -15.735 -4.056 26.550 1.00 97.62 294 GLN A CA 1
ATOM 2316 C C . GLN A 1 294 ? -16.129 -3.347 27.857 1.00 97.62 294 GLN A C 1
ATOM 2318 O O . GLN A 1 294 ? -16.231 -3.999 28.896 1.00 97.62 294 GLN A O 1
ATOM 2323 N N . GLU A 1 295 ? -16.377 -2.032 27.816 1.00 97.31 295 GLU A N 1
ATOM 2324 C CA . GLU A 1 295 ? -16.874 -1.257 28.963 1.00 97.31 295 GLU A CA 1
ATOM 2325 C C . GLU A 1 295 ? -18.232 -1.789 29.456 1.00 97.31 295 GLU A C 1
ATOM 2327 O O . GLU A 1 295 ? -18.425 -1.967 30.661 1.00 97.31 295 GLU A O 1
ATOM 2332 N N . LEU A 1 296 ? -19.156 -2.099 28.539 1.00 96.62 296 LEU A N 1
ATOM 2333 C CA . LEU A 1 296 ? -20.473 -2.652 28.869 1.00 96.62 296 LEU A CA 1
ATOM 2334 C C . LEU A 1 296 ? -20.375 -4.058 29.474 1.00 96.62 296 LEU A C 1
ATOM 2336 O O . LEU A 1 296 ? -21.009 -4.330 30.496 1.00 96.62 296 LEU A O 1
ATOM 2340 N N . LEU A 1 297 ? -19.534 -4.929 28.905 1.00 96.56 297 LEU A N 1
ATOM 2341 C CA . LEU A 1 297 ? -19.268 -6.257 29.467 1.00 96.56 297 LEU A CA 1
ATOM 2342 C C . LEU A 1 297 ? -18.705 -6.164 30.888 1.00 96.56 297 LEU A C 1
ATOM 2344 O O . LEU A 1 297 ? -19.185 -6.843 31.795 1.00 96.56 297 LEU A O 1
ATOM 2348 N N . ALA A 1 298 ? -17.727 -5.284 31.108 1.00 96.88 298 ALA A N 1
ATOM 2349 C CA . ALA A 1 298 ? -17.159 -5.064 32.433 1.00 96.88 298 ALA A CA 1
ATOM 2350 C C . ALA A 1 298 ? -18.211 -4.541 33.428 1.00 96.88 298 ALA A C 1
ATOM 2352 O O . ALA A 1 298 ? -18.268 -5.006 34.568 1.00 96.88 298 ALA A O 1
ATOM 2353 N N . SER A 1 299 ? -19.077 -3.615 33.001 1.00 94.62 299 SER A N 1
ATOM 2354 C CA . SER A 1 299 ? -20.171 -3.082 33.823 1.00 94.62 299 SER A CA 1
ATOM 2355 C C . SER A 1 299 ? -21.200 -4.159 34.200 1.00 94.62 299 SER A C 1
ATOM 2357 O O . SER A 1 299 ? -21.661 -4.217 35.348 1.00 94.62 299 SER A O 1
ATOM 2359 N N . ARG A 1 300 ? -21.506 -5.078 33.275 1.00 93.88 300 ARG A N 1
ATOM 2360 C CA . ARG A 1 300 ? -22.374 -6.234 33.534 1.00 93.88 300 ARG A CA 1
ATOM 2361 C C . ARG A 1 300 ? -21.779 -7.150 34.599 1.00 93.88 300 ARG A C 1
ATOM 2363 O O . ARG A 1 300 ? -22.468 -7.481 35.563 1.00 93.88 300 ARG A O 1
ATOM 2370 N N . GLU A 1 301 ? -20.504 -7.511 34.474 1.00 92.88 301 GLU A N 1
ATOM 2371 C CA . GLU A 1 301 ? -19.828 -8.360 35.463 1.00 92.88 301 GLU A CA 1
ATOM 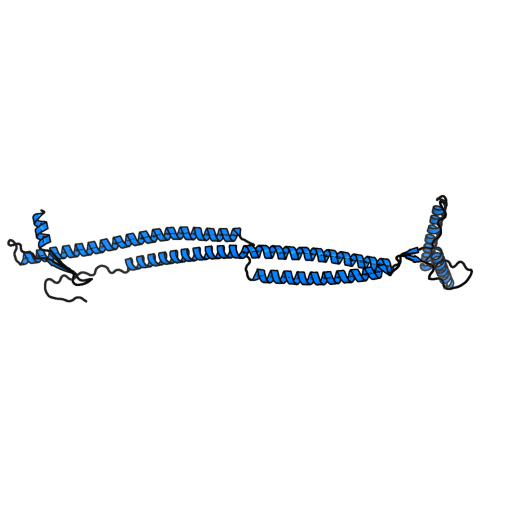2372 C C . GLU A 1 301 ? -19.772 -7.699 36.848 1.00 92.88 301 GLU A C 1
ATOM 2374 O O . GLU A 1 301 ? -20.066 -8.340 37.858 1.00 92.88 301 GLU A O 1
ATOM 2379 N N . GLN A 1 302 ? -19.497 -6.394 36.918 1.00 91.00 302 GLN A N 1
ATOM 2380 C CA . GLN A 1 302 ? -19.542 -5.646 38.179 1.00 91.00 302 GLN A CA 1
ATOM 2381 C C . GLN A 1 302 ? -20.936 -5.670 38.822 1.00 91.00 302 GLN A C 1
ATOM 2383 O O . GLN A 1 302 ? -21.051 -5.885 40.031 1.00 91.00 302 GLN A O 1
ATOM 2388 N N . THR A 1 303 ? -21.996 -5.513 38.024 1.00 88.62 303 THR A N 1
ATOM 2389 C CA . THR A 1 303 ? -23.389 -5.584 38.495 1.00 88.62 303 THR A CA 1
ATOM 2390 C C . THR A 1 303 ? -23.724 -6.974 39.048 1.00 88.62 303 THR A C 1
ATOM 2392 O O . THR A 1 303 ? -24.328 -7.090 40.117 1.00 88.62 303 THR A O 1
ATOM 2395 N N . LEU A 1 304 ? -23.267 -8.040 38.380 1.00 86.50 304 LEU A N 1
ATOM 2396 C CA . LEU A 1 304 ? -23.441 -9.423 38.840 1.00 86.50 304 LEU A CA 1
ATOM 2397 C C . LEU A 1 304 ? -22.692 -9.703 40.152 1.00 86.50 304 LEU A C 1
ATOM 2399 O O . LEU A 1 304 ? -23.230 -10.356 41.053 1.00 86.50 304 LEU A O 1
ATOM 2403 N N . VAL A 1 305 ? -21.464 -9.196 40.293 1.00 88.06 305 VAL A N 1
ATOM 2404 C CA . VAL A 1 305 ? -20.683 -9.319 41.534 1.00 88.06 305 VAL A CA 1
ATOM 2405 C C . VAL A 1 305 ? -21.355 -8.556 42.676 1.00 88.06 305 VAL A C 1
ATOM 2407 O O . VAL A 1 305 ? -21.514 -9.118 43.761 1.00 88.06 305 VAL A O 1
ATOM 2410 N N . ALA A 1 306 ? -21.807 -7.321 42.434 1.00 83.62 306 ALA A N 1
ATOM 2411 C CA . ALA A 1 306 ? -22.519 -6.508 43.422 1.00 83.62 306 ALA A CA 1
ATOM 2412 C C . ALA A 1 306 ? -23.825 -7.169 43.896 1.00 83.62 306 ALA A C 1
ATOM 2414 O O . ALA A 1 306 ? -24.179 -7.082 45.072 1.00 83.62 306 ALA A O 1
ATOM 2415 N N . GLN A 1 307 ? -24.523 -7.880 43.006 1.00 81.25 307 GLN A N 1
ATOM 2416 C CA . GLN A 1 307 ? -25.710 -8.653 43.365 1.00 81.25 307 GLN A CA 1
ATOM 2417 C C . GLN A 1 307 ? -25.376 -9.836 44.291 1.00 81.25 307 GLN A C 1
ATOM 2419 O O . GLN A 1 307 ? -26.131 -10.121 45.221 1.00 81.25 307 GLN A O 1
ATOM 2424 N N . ARG A 1 308 ? -24.247 -10.523 44.059 1.00 79.00 308 ARG A N 1
ATOM 2425 C CA . ARG A 1 308 ? -23.808 -11.684 44.857 1.00 79.00 308 ARG A CA 1
ATOM 2426 C C . ARG A 1 308 ? -23.192 -11.320 46.207 1.00 79.00 308 ARG A C 1
ATOM 2428 O O . ARG A 1 308 ? -23.337 -12.096 47.147 1.00 79.00 308 ARG A O 1
ATOM 2435 N N . SER A 1 309 ? -22.484 -10.196 46.307 1.00 74.81 309 SER A N 1
ATOM 2436 C CA . SER A 1 309 ? -21.730 -9.815 47.512 1.00 74.81 309 SER A CA 1
ATOM 2437 C C . SER A 1 309 ? -22.583 -9.181 48.616 1.00 74.81 309 SER A C 1
ATOM 2439 O O . SER A 1 309 ? -22.086 -8.969 49.723 1.00 74.81 309 SER A O 1
ATOM 2441 N N . ARG A 1 310 ? -23.867 -8.893 48.363 1.00 62.78 310 ARG A N 1
ATOM 2442 C CA . ARG A 1 310 ? -24.737 -8.236 49.344 1.00 62.78 310 ARG A CA 1
ATOM 2443 C C . ARG A 1 310 ? -25.099 -9.172 50.509 1.00 62.78 310 ARG A C 1
ATOM 2445 O O . ARG A 1 310 ? -25.692 -10.231 50.280 1.00 62.78 310 ARG A O 1
ATOM 2452 N N . PRO A 1 311 ? -24.779 -8.797 51.764 1.00 56.25 311 PRO A N 1
ATOM 2453 C CA . PRO A 1 311 ? -25.078 -9.622 52.927 1.00 56.25 311 PRO A CA 1
ATOM 2454 C C . PRO A 1 311 ? -26.593 -9.794 53.087 1.00 56.25 311 PRO A C 1
ATOM 2456 O O . PRO A 1 311 ? -27.365 -8.849 52.920 1.00 56.25 311 PRO A O 1
ATOM 2459 N N . ARG A 1 312 ? -27.031 -11.013 53.437 1.00 53.19 312 ARG A N 1
ATOM 2460 C CA . ARG A 1 312 ? -28.407 -11.245 53.909 1.00 53.19 312 ARG A CA 1
ATOM 2461 C C . ARG A 1 312 ? -28.678 -10.291 55.078 1.00 53.19 312 ARG A C 1
ATOM 2463 O O . ARG A 1 312 ? -27.790 -10.172 55.924 1.00 53.19 312 ARG A O 1
ATOM 2470 N N . PRO A 1 313 ? -29.861 -9.654 55.163 1.00 50.91 313 PRO A N 1
ATOM 2471 C CA . PRO A 1 313 ? -30.153 -8.704 56.228 1.00 50.91 313 PRO A CA 1
ATOM 2472 C C . PRO A 1 313 ? -29.914 -9.371 57.586 1.00 50.91 313 PRO A C 1
ATOM 2474 O O . PRO A 1 313 ? -30.600 -10.319 57.976 1.00 50.91 313 PRO A O 1
ATOM 2477 N N . THR A 1 314 ? -28.878 -8.910 58.282 1.00 48.19 314 THR A N 1
ATOM 2478 C CA . THR A 1 314 ? -28.589 -9.284 59.662 1.00 48.19 314 THR A CA 1
ATOM 2479 C C . THR A 1 314 ? -29.740 -8.797 60.530 1.00 48.19 314 THR A C 1
ATOM 2481 O O . THR A 1 314 ? -30.120 -7.631 60.454 1.00 48.19 314 THR A O 1
ATOM 2484 N N . ARG A 1 315 ? -30.315 -9.710 61.324 1.00 41.84 315 ARG A N 1
ATOM 2485 C CA . ARG A 1 315 ? -31.450 -9.471 62.232 1.00 41.84 315 ARG A CA 1
ATOM 2486 C C . ARG A 1 315 ? -31.360 -8.100 62.915 1.00 41.84 315 ARG A C 1
ATOM 2488 O O . ARG A 1 315 ? -30.468 -7.886 63.732 1.00 41.84 315 ARG A O 1
ATOM 2495 N N . CYS A 1 316 ? -32.328 -7.221 62.656 1.00 43.38 316 CYS A N 1
ATOM 2496 C CA . CYS A 1 316 ? -32.549 -6.037 63.481 1.00 43.38 316 CYS A CA 1
ATOM 2497 C C . CYS A 1 316 ? -32.892 -6.485 64.912 1.00 43.38 316 CYS A C 1
ATOM 2499 O O . CYS A 1 316 ? -33.871 -7.199 65.136 1.00 43.38 316 CYS A O 1
ATOM 2501 N N . SER A 1 317 ? -32.063 -6.096 65.880 1.00 38.22 317 SER A N 1
ATOM 2502 C CA . SER A 1 317 ? -32.308 -6.330 67.304 1.00 38.22 317 SER A CA 1
ATOM 2503 C C . SER A 1 317 ? -33.410 -5.387 67.793 1.00 38.22 317 SER A C 1
ATOM 2505 O O . SER A 1 317 ? -33.235 -4.170 67.799 1.00 38.22 317 SER A O 1
ATOM 2507 N N . SER A 1 318 ? -34.560 -5.932 68.196 1.00 35.62 318 SER A N 1
ATOM 2508 C CA . SER A 1 318 ? -35.644 -5.150 68.793 1.00 35.62 318 SER A CA 1
ATOM 2509 C C . SER A 1 318 ? -35.321 -4.841 70.263 1.00 35.62 318 SER A C 1
ATOM 2511 O O . SER A 1 318 ? -35.560 -5.680 71.136 1.00 35.62 318 SER A O 1
ATOM 2513 N N . ALA A 1 319 ? -34.804 -3.648 70.560 1.00 34.81 319 ALA A N 1
ATOM 2514 C CA . ALA A 1 319 ? -34.699 -3.149 71.930 1.00 34.81 319 ALA A CA 1
ATOM 2515 C C . ALA A 1 319 ? -35.946 -2.316 72.269 1.00 34.81 319 ALA A C 1
ATOM 2517 O O . ALA A 1 319 ? -36.140 -1.209 71.774 1.00 34.81 319 ALA A O 1
ATOM 2518 N N . SER A 1 320 ? -36.824 -2.876 73.102 1.00 35.88 320 SER A N 1
ATOM 2519 C CA . SER A 1 320 ? -37.981 -2.171 73.651 1.00 35.88 320 SER A CA 1
ATOM 2520 C C . SER A 1 320 ? -37.489 -1.237 74.756 1.00 35.88 320 SER A C 1
ATOM 2522 O O . SER A 1 320 ? -37.210 -1.710 75.848 1.00 35.88 320 SER A O 1
ATOM 2524 N N . SER A 1 321 ? -37.383 0.060 74.452 1.00 40.38 321 SER A N 1
ATOM 2525 C CA . SER A 1 321 ? -36.980 1.145 75.362 1.00 40.38 321 SER A CA 1
ATOM 2526 C C . SER A 1 321 ? -35.656 0.938 76.103 1.00 40.38 321 SER A C 1
ATOM 2528 O O . SER A 1 321 ? -35.604 0.267 77.124 1.00 40.38 321 SER A O 1
ATOM 2530 N N . ILE A 1 322 ? -34.608 1.600 75.612 1.00 35.28 322 ILE A N 1
ATOM 2531 C CA . ILE A 1 322 ? -33.601 2.401 76.337 1.00 35.28 322 ILE A CA 1
ATOM 2532 C C . ILE A 1 322 ? -32.506 2.705 75.307 1.00 35.28 322 ILE A C 1
ATOM 2534 O O . ILE A 1 322 ? -32.102 1.829 74.548 1.00 35.28 322 ILE A O 1
ATOM 2538 N N . HIS A 1 323 ? -32.095 3.973 75.243 1.00 37.78 323 HIS A N 1
ATOM 2539 C CA . HIS A 1 323 ? -31.081 4.509 74.332 1.00 37.78 323 HIS A CA 1
ATOM 2540 C C . HIS A 1 323 ? -29.927 3.534 74.064 1.00 37.78 323 HIS A C 1
ATOM 2542 O O . HIS A 1 323 ? -29.125 3.286 74.961 1.00 37.78 323 HIS A O 1
ATOM 2548 N N . LEU A 1 324 ? -29.766 3.080 72.820 1.00 27.34 324 LEU A N 1
ATOM 2549 C CA . LEU A 1 324 ? -28.497 2.520 72.370 1.00 27.34 324 LEU A CA 1
ATOM 2550 C C . LEU A 1 324 ? -28.160 2.992 70.956 1.00 27.34 324 LEU A C 1
ATOM 2552 O O . LEU A 1 324 ? -28.881 2.739 69.996 1.00 27.34 324 LEU A O 1
ATOM 2556 N N . LYS A 1 325 ? -27.022 3.688 70.885 1.00 31.33 325 LYS A N 1
ATOM 2557 C CA . LYS A 1 325 ? -26.263 3.997 69.674 1.00 31.33 325 LYS A CA 1
ATOM 2558 C C . LYS A 1 325 ? -25.883 2.694 68.966 1.00 31.33 325 LYS A C 1
ATOM 2560 O O . LYS A 1 325 ? -25.285 1.824 69.596 1.00 31.33 325 LYS A O 1
ATOM 2565 N N . CYS A 1 326 ? -26.130 2.622 67.664 1.00 25.69 326 CYS A N 1
ATOM 2566 C CA . CYS A 1 326 ? -25.422 1.719 66.759 1.00 25.69 326 CYS A CA 1
ATOM 2567 C C . CYS A 1 326 ? -24.543 2.554 65.824 1.00 25.69 326 CYS A C 1
ATOM 2569 O O . CYS A 1 326 ? -24.911 3.669 65.456 1.00 25.69 326 CYS A O 1
ATOM 2571 N N . ARG A 1 327 ? -23.354 2.023 65.548 1.00 29.62 327 ARG A N 1
ATOM 2572 C CA . ARG A 1 327 ? -22.292 2.595 64.723 1.00 29.62 327 ARG A CA 1
ATOM 2573 C C . ARG A 1 327 ? -22.206 1.806 63.426 1.00 29.62 327 ARG A C 1
ATOM 2575 O O . ARG A 1 327 ? -22.544 0.602 63.490 1.00 29.62 327 ARG A O 1
#

Secondary structure (DSSP, 8-state):
-HHHHHHHHHTEEEEEETTTEEEEEE----TTS-HHHHHHHHHHHHHHHHHHHHHHHHHHHHHHHHHHHHHHHHHHHHHHHHHHHHHHHHHHHHHHTTTTS--HHHHHHHHHHHHHHHHHHHHHHHHHHHHHHHHHHHHHHS-SEEETTS------S-----TTSHHHHHHHHHHHHHHHHHTT--TT-HHHHHHHHHHHHHHHHHHHHHHHHHSS-----------EEEPHHHHHHHHHHHHHHHHHHHHHHHHHHHHHHHHHHHHHHHHHHHHHHHHHHHHHHHHHHHHHHHHHHHHHHHHHHHHHHPPP--------SS-----

Sequence (327 aa):
MERLFTKLTQNITLQSQGDDLFTLTFQSGDPKLTKAENANLAKRVVQNLINIFVEDNLSGQRDVYNETRRFLEEQIDEYEKQLEAAERRRADFETKNLGRLPESANFLQQLQTLRRELDTVDGSLAQATSARRALAAQLASVPANISAGYYAPPVAGGSTIDPLSKEGQIRALEQQVSDAMARGYTEQHPDVVGARRQIENLKAQEVAERKQAAAQPKSAKQESTGPTQANPVYVDLRSRLFDKDAEIAALTSRRAAISREIDEQQSKAETSPELQAERSKLNRDYEVIQRKYQELLASREQTLVAQRSRPRPTRCSSASSIHLKCR

InterPro domains:
  IPR050445 Bacterial polysaccharide biosynthesis and export [PTHR32309] (6-307)